Protein AF-A0A935LLQ6-F1 (afdb_monomer_lite)

Foldseek 3Di:
DVVVLVVVLVVLCVVCVVPVVSSVVVNLLVVLVVVLVVVLVPQDDQDPPDPCRLVSLVVSLVVSVVSVVVRDDPVSCCVPCVVVNLVSVLVSQLVCLVPDPVDDPVRSVVSNVVSLVPDPPVVNVVCVVVVLVVLLVVQLVVCVVVVHDLVRNLVSCCVRPNNVVSVVVSVVVVVVVVLVVLLVVLVVVLVVLVPDPVDDPVRSVVVSVVSPVVSDDPVCVVVSVVVVVD

Sequence (230 aa):
MPHIYAEIERNIQKELVLAPAAAAEAKRIFRTYIEFKTATQSLPTVSADDKQMLSAIRNRFEAERTLRARYFSAAESAALFGSNDFTADDALARMEINANTQLSAAQKQAQLAELDANLPAEVRAWRAPQASMDALLAAENEARARGASADEMLAVRTRLVGAEAARNLAALDQENAEFERRVNAFKAEKAKILANAQLSEPEQLASIEGLRNREFRENEHFLLHAYEQQ

Secondary structure (DSSP, 8-state):
-HHHHHHHHHHHHHHTTT-HHHHHHHHHHHHHHHHHHHHHTTSPPPPTT-TTHHHHHHHHHHHHHHHHTTTS-HHHHHHHHHHHHHHHHHHHHHHHHHH-TTS-HHHHHHHHHHHHHTS-HHHHHHHHHHHHHHHHHHHHHHHHHTT--HHHHHHHHHHHHHHHHHHHHHHHHHHHHHHHHHHHHHHHHHHHHHT-TTS-HHHHHHHHHHHHHHHS-GGGHHHHHHHHT-

Structure (mmCIF, N/CA/C/O backbone):
data_AF-A0A935LLQ6-F1
#
_entry.id   AF-A0A935LLQ6-F1
#
loop_
_atom_site.group_PDB
_atom_site.id
_atom_site.type_symbol
_atom_site.label_atom_id
_atom_site.label_alt_id
_atom_site.label_comp_id
_atom_site.label_asym_id
_atom_site.label_entity_id
_atom_site.label_seq_id
_atom_site.pdbx_PDB_ins_code
_atom_site.Cartn_x
_atom_site.Cartn_y
_atom_site.Cartn_z
_atom_site.occupancy
_atom_site.B_iso_or_equiv
_atom_site.auth_seq_id
_atom_site.auth_comp_id
_atom_site.auth_asym_id
_atom_site.auth_atom_id
_atom_site.pdbx_PDB_model_num
ATOM 1 N N . MET A 1 1 ? 34.384 11.967 -8.044 1.00 59.75 1 MET A N 1
ATOM 2 C CA . MET A 1 1 ? 33.719 11.248 -9.155 1.00 59.75 1 MET A CA 1
ATOM 3 C C . MET A 1 1 ? 34.615 10.220 -9.857 1.00 59.75 1 MET A C 1
ATOM 5 O O . MET A 1 1 ? 34.184 9.079 -9.873 1.00 59.75 1 MET A O 1
ATOM 9 N N . PRO A 1 2 ? 35.841 10.506 -10.352 1.00 64.94 2 PRO A N 1
ATOM 10 C CA . PRO A 1 2 ? 36.603 9.556 -11.191 1.00 64.94 2 PRO A CA 1
ATOM 11 C C . PRO A 1 2 ? 36.905 8.199 -10.529 1.00 64.94 2 PRO A C 1
ATOM 13 O O . PRO A 1 2 ? 36.897 7.163 -11.187 1.00 64.94 2 PRO A O 1
ATOM 16 N N . HIS A 1 3 ? 37.117 8.198 -9.209 1.00 66.06 3 HIS A N 1
ATOM 17 C CA . HIS A 1 3 ? 37.405 6.987 -8.437 1.00 66.06 3 HIS A CA 1
ATOM 18 C C . HIS A 1 3 ? 36.252 5.968 -8.461 1.00 66.06 3 HIS A C 1
ATOM 20 O O . HIS A 1 3 ? 36.496 4.776 -8.607 1.00 66.06 3 HIS A O 1
ATOM 26 N N . ILE A 1 4 ? 34.998 6.431 -8.390 1.00 71.81 4 ILE A N 1
ATOM 27 C CA . ILE A 1 4 ? 33.804 5.565 -8.364 1.00 71.81 4 ILE A CA 1
ATOM 28 C C . ILE A 1 4 ? 33.619 4.854 -9.715 1.00 71.81 4 ILE A C 1
ATOM 30 O O . ILE A 1 4 ? 33.240 3.689 -9.764 1.00 71.81 4 ILE A O 1
ATOM 34 N N . TYR A 1 5 ? 33.957 5.522 -10.820 1.00 77.06 5 TYR A N 1
ATOM 35 C CA . TYR A 1 5 ? 33.859 4.956 -12.170 1.00 77.06 5 TYR A CA 1
ATOM 36 C C . TYR A 1 5 ? 34.889 3.846 -12.361 1.00 77.06 5 TYR A C 1
ATOM 38 O O . TYR A 1 5 ? 34.552 2.747 -12.791 1.00 77.06 5 TYR A O 1
ATOM 46 N N . ALA A 1 6 ? 36.140 4.119 -11.980 1.00 75.94 6 ALA A N 1
ATOM 47 C CA . ALA A 1 6 ? 37.228 3.152 -12.064 1.00 75.94 6 ALA A CA 1
ATOM 48 C C . ALA A 1 6 ? 37.009 1.934 -11.149 1.00 75.94 6 ALA A C 1
ATOM 50 O O . ALA A 1 6 ? 37.527 0.851 -11.416 1.00 75.94 6 ALA A O 1
ATOM 51 N N . GLU A 1 7 ? 36.268 2.099 -10.056 1.00 78.25 7 GLU A N 1
ATOM 52 C CA . GLU A 1 7 ? 35.901 1.016 -9.146 1.00 78.25 7 GLU A CA 1
ATOM 53 C C . GLU A 1 7 ? 34.779 0.141 -9.717 1.00 78.25 7 GLU A C 1
ATOM 55 O O . GLU A 1 7 ? 34.925 -1.080 -9.765 1.00 78.25 7 GLU A O 1
ATOM 60 N N . ILE A 1 8 ? 33.716 0.744 -10.257 1.00 77.81 8 ILE A N 1
ATOM 61 C CA . ILE A 1 8 ? 32.616 0.004 -10.890 1.00 77.81 8 ILE A CA 1
ATOM 62 C C . ILE A 1 8 ? 33.104 -0.752 -12.133 1.00 77.81 8 ILE A C 1
ATOM 64 O O . ILE A 1 8 ? 32.800 -1.933 -12.287 1.00 77.81 8 ILE A O 1
ATOM 68 N N . GLU A 1 9 ? 33.930 -0.141 -12.987 1.00 81.38 9 GLU A N 1
ATOM 69 C CA . GLU A 1 9 ? 34.487 -0.833 -14.159 1.00 81.38 9 GLU A CA 1
ATOM 70 C C . GLU A 1 9 ? 35.401 -2.007 -13.781 1.00 81.38 9 GLU A C 1
ATOM 72 O O . GLU A 1 9 ? 35.441 -3.023 -14.484 1.00 81.38 9 GLU A O 1
ATOM 77 N N . ARG A 1 10 ? 36.133 -1.885 -12.669 1.00 81.44 10 ARG A N 1
ATOM 78 C CA . ARG A 1 10 ? 36.975 -2.959 -12.129 1.00 81.44 10 ARG A CA 1
ATOM 79 C C . ARG A 1 10 ? 36.126 -4.100 -11.578 1.00 81.44 10 ARG A C 1
ATOM 81 O O . ARG A 1 10 ? 36.450 -5.256 -11.835 1.00 81.44 10 ARG A O 1
ATOM 88 N N . ASN A 1 11 ? 35.031 -3.782 -10.891 1.00 81.56 11 ASN A N 1
ATOM 89 C CA . ASN A 1 11 ? 34.085 -4.777 -10.390 1.00 81.56 11 ASN A CA 1
ATOM 90 C C . ASN A 1 11 ? 33.400 -5.517 -11.544 1.00 81.56 11 ASN A C 1
ATOM 92 O O . ASN A 1 11 ? 33.417 -6.741 -11.558 1.00 81.56 11 ASN A O 1
ATOM 96 N N . ILE A 1 12 ? 32.929 -4.808 -12.577 1.00 81.06 12 ILE A N 1
ATOM 97 C CA . ILE A 1 12 ? 32.370 -5.432 -13.791 1.00 81.06 12 ILE A CA 1
ATOM 98 C C . ILE A 1 12 ? 33.382 -6.395 -14.429 1.00 81.06 12 ILE A C 1
ATOM 100 O O . ILE A 1 12 ? 33.035 -7.517 -14.788 1.00 81.06 12 ILE A O 1
ATOM 104 N N . GLN A 1 13 ? 34.648 -5.981 -14.547 1.00 81.00 13 GLN A N 1
ATOM 105 C CA . GLN A 1 13 ? 35.700 -6.826 -15.121 1.00 81.00 13 GLN A CA 1
ATOM 106 C C . GLN A 1 13 ? 35.969 -8.088 -14.294 1.00 81.00 13 GLN A C 1
ATOM 108 O O . GLN A 1 13 ? 36.310 -9.126 -14.859 1.00 81.00 13 GLN A O 1
ATOM 113 N N . LYS A 1 14 ? 35.854 -7.986 -12.968 1.00 82.19 14 LYS A N 1
ATOM 114 C CA . LYS A 1 14 ? 36.069 -9.094 -12.038 1.00 82.19 14 LYS A CA 1
ATOM 115 C C . LYS A 1 14 ? 34.909 -10.092 -12.076 1.00 82.19 14 LYS A C 1
ATOM 117 O O . LYS A 1 14 ? 35.160 -11.288 -12.159 1.00 82.19 14 LYS A O 1
ATOM 122 N N . GLU A 1 15 ? 33.670 -9.607 -12.059 1.00 79.81 15 GLU A N 1
ATOM 123 C CA . GLU A 1 15 ? 32.459 -10.443 -12.068 1.00 79.81 15 GLU A CA 1
ATOM 124 C C . GLU A 1 15 ? 32.244 -11.147 -13.417 1.00 79.81 15 GLU A C 1
ATOM 126 O O . GLU A 1 15 ? 31.804 -12.292 -13.471 1.00 79.81 15 GLU A O 1
ATOM 131 N N . LEU A 1 16 ? 32.612 -10.498 -14.527 1.00 83.06 16 LEU A N 1
ATOM 132 C CA . LEU A 1 16 ? 32.446 -11.033 -15.884 1.00 83.06 16 LEU A CA 1
ATOM 133 C C . LEU A 1 16 ? 33.767 -11.522 -16.493 1.00 83.06 16 LEU A C 1
ATOM 135 O O . LEU A 1 16 ? 33.938 -11.521 -17.713 1.00 83.06 16 LEU A O 1
ATOM 139 N N . VAL A 1 17 ? 34.714 -11.959 -15.655 1.00 78.94 17 VAL A N 1
ATOM 140 C CA . VAL A 1 17 ? 36.066 -12.355 -16.089 1.00 78.94 17 VAL A CA 1
ATOM 141 C C . VAL A 1 17 ? 36.058 -13.490 -17.123 1.00 78.94 17 VAL A C 1
ATOM 143 O O . VAL A 1 17 ? 36.900 -13.512 -18.017 1.00 78.94 17 VAL A O 1
ATOM 146 N N . LEU A 1 18 ? 35.072 -14.393 -17.047 1.00 67.69 18 LEU A N 1
ATOM 147 C CA . LEU A 1 18 ? 34.893 -15.514 -17.981 1.00 67.69 18 LEU A CA 1
ATOM 148 C C . LEU A 1 18 ? 34.082 -15.146 -19.238 1.00 67.69 18 LEU A C 1
ATOM 150 O O . LEU A 1 18 ? 33.920 -15.978 -20.127 1.00 67.69 18 LEU A O 1
ATOM 154 N N . ALA A 1 19 ? 33.585 -13.911 -19.333 1.00 82.19 19 ALA A N 1
ATOM 155 C CA . ALA A 1 19 ? 32.770 -13.420 -20.440 1.00 82.19 19 ALA A CA 1
ATOM 156 C C . ALA A 1 19 ? 33.267 -12.031 -20.895 1.00 82.19 19 ALA A C 1
ATOM 158 O O . ALA A 1 19 ? 32.598 -11.022 -20.670 1.00 82.19 19 ALA A O 1
ATOM 159 N N . PRO A 1 20 ? 34.437 -11.943 -21.557 1.00 81.94 20 PRO A N 1
ATOM 160 C CA . PRO A 1 20 ? 35.081 -10.665 -21.878 1.00 81.94 20 PRO A CA 1
ATOM 161 C C . PRO A 1 20 ? 34.235 -9.761 -22.785 1.00 81.94 20 PRO A C 1
ATOM 163 O O . PRO A 1 20 ? 34.247 -8.542 -22.616 1.00 81.94 20 PRO A O 1
ATOM 166 N N . ALA A 1 21 ? 33.454 -10.343 -23.700 1.00 86.31 21 ALA A N 1
ATOM 167 C CA . ALA A 1 21 ? 32.496 -9.594 -24.514 1.00 86.31 21 ALA A CA 1
ATOM 168 C C . ALA A 1 21 ? 31.366 -8.990 -23.659 1.00 86.31 21 ALA A C 1
ATOM 170 O O . ALA A 1 21 ? 31.030 -7.821 -23.826 1.00 86.31 21 ALA A O 1
ATOM 171 N N . ALA A 1 22 ? 30.840 -9.742 -22.686 1.00 80.50 22 ALA A N 1
ATOM 172 C CA . ALA A 1 22 ? 29.828 -9.245 -21.754 1.00 80.50 22 ALA A CA 1
ATOM 173 C C . ALA A 1 22 ? 30.399 -8.180 -20.803 1.00 80.50 22 ALA A C 1
ATOM 175 O O . ALA A 1 22 ? 29.724 -7.201 -20.502 1.00 80.50 22 ALA A O 1
ATOM 176 N N . ALA A 1 23 ? 31.657 -8.322 -20.372 1.00 79.69 23 ALA A N 1
ATOM 177 C CA . ALA A 1 23 ? 32.348 -7.315 -19.568 1.00 79.69 23 ALA A CA 1
ATOM 178 C C . ALA A 1 23 ? 32.520 -5.990 -20.329 1.00 79.69 23 ALA A C 1
ATOM 180 O O . ALA A 1 23 ? 32.318 -4.916 -19.759 1.00 79.69 23 ALA A O 1
ATOM 181 N N . ALA A 1 24 ? 32.881 -6.057 -21.615 1.00 86.44 24 ALA A N 1
ATOM 182 C CA . ALA A 1 24 ? 32.982 -4.881 -22.475 1.00 86.44 24 ALA A CA 1
ATOM 183 C C . ALA A 1 24 ? 31.615 -4.204 -22.666 1.00 86.44 24 ALA A C 1
ATOM 185 O O . ALA A 1 24 ? 31.508 -2.985 -22.522 1.00 86.44 24 ALA A O 1
ATOM 186 N N . GLU A 1 25 ? 30.571 -4.996 -22.904 1.00 84.88 25 GLU A N 1
ATOM 187 C CA . GLU A 1 25 ? 29.210 -4.498 -23.090 1.00 84.88 25 GLU A CA 1
ATOM 188 C C . GLU A 1 25 ? 28.641 -3.864 -21.813 1.00 84.88 25 GLU A C 1
ATOM 190 O O . GLU A 1 25 ? 28.121 -2.751 -21.845 1.00 84.88 25 GLU A O 1
ATOM 195 N N . ALA A 1 26 ? 28.835 -4.495 -20.653 1.00 81.44 26 ALA A N 1
ATOM 196 C CA . ALA A 1 26 ? 28.417 -3.948 -19.364 1.00 81.44 26 ALA A CA 1
ATOM 197 C C . ALA A 1 26 ? 29.109 -2.610 -19.045 1.00 81.44 26 ALA A C 1
ATOM 199 O O . ALA A 1 26 ? 28.472 -1.684 -18.541 1.00 81.44 26 ALA A O 1
ATOM 200 N N . LYS A 1 27 ? 30.398 -2.464 -19.387 1.00 87.25 27 LYS A N 1
ATOM 201 C CA . LYS A 1 27 ? 31.114 -1.182 -19.261 1.00 87.25 27 LYS A CA 1
ATOM 202 C C . LYS A 1 27 ? 30.552 -0.117 -20.201 1.00 87.25 27 LYS A C 1
ATOM 204 O O . LYS A 1 27 ? 30.418 1.034 -19.786 1.00 87.25 27 LYS A O 1
ATOM 209 N N . ARG A 1 28 ? 30.214 -0.481 -21.444 1.00 93.94 28 ARG A N 1
ATOM 210 C CA . ARG A 1 28 ? 29.564 0.428 -22.400 1.00 93.94 28 ARG A CA 1
ATOM 211 C C . ARG A 1 28 ? 28.223 0.912 -21.845 1.00 93.94 28 ARG A C 1
ATOM 213 O O . ARG A 1 28 ? 28.038 2.118 -21.719 1.00 93.94 28 ARG A O 1
ATOM 220 N N . ILE A 1 29 ? 27.352 -0.013 -21.430 1.00 87.38 29 ILE A N 1
ATOM 221 C CA . ILE A 1 29 ? 26.042 0.291 -20.835 1.00 87.38 29 ILE A CA 1
ATOM 222 C C . ILE A 1 29 ? 26.193 1.190 -19.603 1.00 87.38 29 ILE A C 1
ATOM 224 O O . ILE A 1 29 ? 25.467 2.173 -19.478 1.00 87.38 29 ILE A O 1
ATOM 228 N N . PHE A 1 30 ? 27.155 0.911 -18.718 1.00 87.06 30 PHE A N 1
ATOM 229 C CA . PHE A 1 30 ? 27.409 1.737 -17.535 1.00 87.06 30 PHE A CA 1
ATOM 230 C C . PHE A 1 30 ? 27.782 3.181 -17.897 1.00 87.06 30 PHE A C 1
ATOM 232 O O . PHE A 1 30 ? 27.199 4.118 -17.353 1.00 87.06 30 PHE A O 1
ATOM 239 N N . ARG A 1 31 ? 28.710 3.385 -18.840 1.00 90.38 31 ARG A N 1
ATOM 240 C CA . ARG A 1 31 ? 29.093 4.736 -19.291 1.00 90.38 31 ARG A CA 1
ATOM 241 C C . ARG A 1 31 ? 27.912 5.471 -19.918 1.00 90.38 31 ARG A C 1
ATOM 243 O O . ARG A 1 31 ? 27.620 6.595 -19.519 1.00 90.38 31 ARG A O 1
ATOM 250 N N . THR A 1 32 ? 27.187 4.804 -20.814 1.00 91.75 32 THR A N 1
ATOM 251 C CA . THR A 1 32 ? 25.969 5.335 -21.439 1.00 91.75 32 THR A CA 1
ATOM 252 C C . THR A 1 32 ? 24.909 5.702 -20.395 1.00 91.75 32 THR A C 1
ATOM 254 O O . THR A 1 32 ? 24.262 6.741 -20.504 1.00 91.75 32 THR A O 1
ATOM 257 N N . TYR A 1 33 ? 24.768 4.908 -19.331 1.00 88.62 33 TYR A N 1
ATOM 258 C CA . TYR A 1 33 ? 23.862 5.202 -18.224 1.00 88.62 33 TYR A CA 1
ATOM 259 C C . TYR A 1 33 ? 24.240 6.466 -17.459 1.00 88.62 33 TYR A C 1
ATOM 261 O O . TYR A 1 33 ? 23.367 7.271 -17.139 1.00 88.62 33 TYR A O 1
ATOM 269 N N . ILE A 1 34 ? 25.526 6.694 -17.209 1.00 90.19 34 ILE A N 1
ATOM 270 C CA . ILE A 1 34 ? 25.973 7.950 -16.609 1.00 90.19 34 ILE A CA 1
ATOM 271 C C . ILE A 1 34 ? 25.667 9.140 -17.521 1.00 90.19 34 ILE A C 1
ATOM 273 O O . ILE A 1 34 ? 25.157 10.153 -17.041 1.00 90.19 34 ILE A O 1
ATOM 277 N N . GLU A 1 35 ? 25.986 9.044 -18.811 1.00 92.56 35 GLU A N 1
ATOM 278 C CA . GLU A 1 35 ? 25.719 10.121 -19.772 1.00 92.56 35 GLU A CA 1
ATOM 279 C C . GLU A 1 35 ? 24.227 10.459 -19.811 1.00 92.56 35 GLU A C 1
ATOM 281 O O . GLU A 1 35 ? 23.853 11.631 -19.722 1.00 92.56 35 GLU A O 1
ATOM 286 N N . PHE A 1 36 ? 23.379 9.429 -19.826 1.00 94.06 36 PHE A N 1
ATOM 287 C CA . PHE A 1 36 ? 21.937 9.569 -19.684 1.00 94.06 36 PHE A CA 1
ATOM 288 C C . PHE A 1 36 ? 21.558 10.286 -18.378 1.00 94.06 36 PHE A C 1
ATOM 290 O O . PHE A 1 36 ? 20.816 11.267 -18.413 1.00 94.06 36 PHE A O 1
ATOM 297 N N . LYS A 1 37 ? 22.090 9.871 -17.218 1.00 90.69 37 LYS A N 1
ATOM 298 C CA . LYS A 1 37 ? 21.799 10.528 -15.929 1.00 90.69 37 LYS A CA 1
ATOM 299 C C . LYS A 1 37 ? 22.228 11.994 -15.909 1.00 90.69 37 LYS A C 1
ATOM 301 O O . LYS A 1 37 ? 21.495 12.820 -15.369 1.00 90.69 37 LYS A O 1
ATOM 306 N N . THR A 1 38 ? 23.352 12.343 -16.523 1.00 92.06 38 THR A N 1
ATOM 307 C CA . THR A 1 38 ? 23.760 13.744 -16.686 1.00 92.06 38 THR A CA 1
ATOM 308 C C . THR A 1 38 ? 22.766 14.501 -17.566 1.00 92.06 38 THR A C 1
ATOM 310 O O . THR A 1 38 ? 22.308 15.574 -17.185 1.00 92.06 38 THR A O 1
ATOM 313 N N . ALA A 1 39 ? 22.347 13.921 -18.693 1.00 91.88 39 ALA A N 1
ATOM 314 C CA . ALA A 1 39 ? 21.368 14.538 -19.584 1.00 91.88 39 ALA A CA 1
ATOM 315 C C . ALA A 1 39 ? 19.998 14.747 -18.913 1.00 91.88 39 ALA A C 1
ATOM 317 O O . ALA A 1 39 ? 19.356 15.771 -19.151 1.00 91.88 39 ALA A O 1
ATOM 318 N N . THR A 1 40 ? 19.573 13.855 -18.007 1.00 91.50 40 THR A N 1
ATOM 319 C CA . THR A 1 40 ? 18.313 14.035 -17.256 1.00 91.50 40 THR A CA 1
ATOM 320 C C . THR A 1 40 ? 18.298 15.282 -16.368 1.00 91.50 40 THR A C 1
ATOM 322 O O . THR A 1 40 ? 17.221 15.773 -16.052 1.00 91.50 40 THR A O 1
ATOM 325 N N . GLN A 1 41 ? 19.457 15.850 -16.008 1.00 89.44 41 GLN A N 1
ATOM 326 C CA . GLN A 1 41 ? 19.523 17.095 -15.225 1.00 89.44 41 GLN A CA 1
ATOM 327 C C . GLN A 1 41 ? 19.018 18.318 -16.000 1.00 89.44 41 GLN A C 1
ATOM 329 O O . GLN A 1 41 ? 18.681 19.328 -15.392 1.00 89.44 41 GLN A O 1
ATOM 334 N N . SER A 1 42 ? 18.966 18.233 -17.332 1.00 87.56 42 SER A N 1
ATOM 335 C CA . SER A 1 42 ? 18.405 19.284 -18.190 1.00 87.56 42 SER A CA 1
ATOM 336 C C . SER A 1 42 ? 16.876 19.253 -18.272 1.00 87.56 42 SER A C 1
ATOM 338 O O . SER A 1 42 ? 16.274 20.169 -18.833 1.00 87.56 42 SER A O 1
ATOM 340 N N . LEU A 1 43 ? 16.239 18.205 -17.737 1.00 87.94 43 LEU A N 1
ATOM 341 C CA . LEU A 1 43 ? 14.787 18.101 -17.723 1.00 87.94 43 LEU A CA 1
ATOM 342 C C . LEU A 1 43 ? 14.188 19.029 -16.657 1.00 87.94 43 LEU A C 1
ATOM 344 O O . LEU A 1 43 ? 14.787 19.204 -15.593 1.00 87.94 43 LEU A O 1
ATOM 348 N N . PRO A 1 44 ? 12.993 19.596 -16.907 1.00 81.94 44 PRO A N 1
ATOM 349 C CA . PRO A 1 44 ? 12.308 20.435 -15.933 1.00 81.94 44 PRO A CA 1
ATOM 350 C C . PRO A 1 44 ? 12.126 19.721 -14.590 1.00 81.94 44 PRO A C 1
ATOM 352 O O . PRO A 1 44 ? 11.694 18.565 -14.531 1.00 81.94 44 PRO A O 1
ATOM 355 N N . THR A 1 45 ? 12.439 20.418 -13.500 1.00 79.94 45 THR A N 1
ATOM 356 C CA . THR A 1 45 ? 12.142 19.947 -12.149 1.00 79.94 45 THR A CA 1
ATOM 357 C C . THR A 1 45 ? 10.660 20.142 -11.849 1.00 79.94 45 THR A C 1
ATOM 359 O O . THR A 1 45 ? 10.051 21.119 -12.272 1.00 79.94 45 THR A O 1
ATOM 362 N N . VAL A 1 46 ? 10.075 19.201 -11.109 1.00 79.75 46 VAL A N 1
ATOM 363 C CA . VAL A 1 46 ? 8.695 19.318 -10.624 1.00 79.75 46 VAL A CA 1
ATOM 364 C C . VAL A 1 46 ? 8.729 19.974 -9.249 1.00 79.75 46 VAL A C 1
ATOM 366 O O . VAL A 1 46 ? 9.489 19.517 -8.392 1.00 79.75 46 VAL A O 1
ATOM 369 N N . SER A 1 47 ? 7.931 21.022 -9.039 1.00 75.81 47 SER A N 1
ATOM 370 C CA . SER A 1 47 ? 7.788 21.662 -7.731 1.00 75.81 47 SER A CA 1
ATOM 371 C C . SER A 1 47 ? 6.649 21.025 -6.933 1.00 75.81 47 SER A C 1
ATOM 373 O O . SER A 1 47 ? 5.630 20.627 -7.496 1.00 75.81 47 SER A O 1
ATOM 375 N N . ALA A 1 48 ? 6.802 20.950 -5.608 1.00 64.44 48 ALA A N 1
ATOM 376 C CA . ALA A 1 48 ? 5.746 20.471 -4.712 1.00 64.44 48 ALA A CA 1
ATOM 377 C C . ALA A 1 48 ? 4.550 21.442 -4.628 1.00 64.44 48 ALA A C 1
ATOM 379 O O . ALA A 1 48 ? 3.444 21.018 -4.304 1.00 64.44 48 ALA A O 1
ATOM 380 N N . ASP A 1 49 ? 4.757 22.718 -4.969 1.00 67.94 49 ASP A N 1
ATOM 381 C CA . ASP A 1 49 ? 3.727 23.768 -4.921 1.00 67.94 49 ASP A CA 1
ATOM 382 C C . ASP A 1 49 ? 2.900 23.872 -6.219 1.00 67.94 49 ASP A C 1
ATOM 384 O O . ASP A 1 49 ? 2.008 24.719 -6.344 1.00 67.94 49 ASP A O 1
ATOM 388 N N . ASP A 1 50 ? 3.174 23.017 -7.208 1.00 69.44 50 ASP A N 1
ATOM 389 C CA . ASP A 1 50 ? 2.473 23.049 -8.485 1.00 69.44 50 ASP A CA 1
ATOM 390 C C . ASP A 1 50 ? 1.034 22.537 -8.324 1.00 69.44 50 ASP A C 1
ATOM 392 O O . ASP A 1 50 ? 0.784 21.352 -8.112 1.00 69.44 50 ASP A O 1
ATOM 396 N N . LYS A 1 51 ? 0.038 23.402 -8.563 1.00 70.25 51 LYS A N 1
ATOM 397 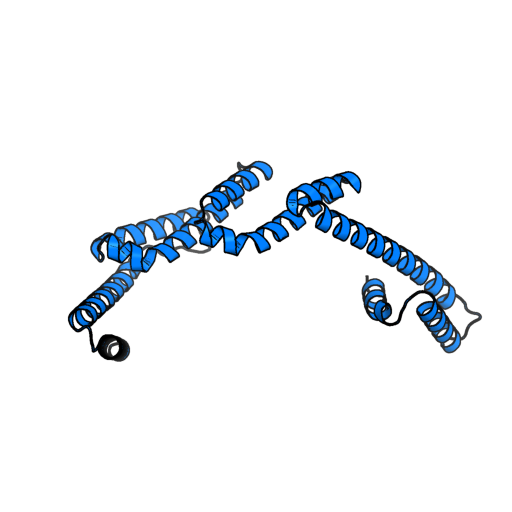C CA . LYS A 1 51 ? -1.387 22.997 -8.664 1.00 70.25 51 LYS A CA 1
ATOM 398 C C . LYS A 1 51 ? -1.639 21.917 -9.731 1.00 70.25 51 LYS A C 1
ATOM 400 O O . LYS A 1 51 ? -2.700 21.303 -9.756 1.00 70.25 51 LYS A O 1
ATOM 405 N N . GLN A 1 52 ? -0.666 21.709 -10.616 1.00 80.81 52 GLN A N 1
ATOM 406 C CA . GLN A 1 52 ? -0.635 20.730 -11.697 1.00 80.81 52 GLN A CA 1
ATOM 407 C C . GLN A 1 52 ? 0.453 19.658 -11.479 1.00 80.81 52 GLN A C 1
ATOM 409 O O . GLN A 1 52 ? 0.931 19.057 -12.443 1.00 80.81 52 GLN A O 1
ATOM 414 N N . MET A 1 53 ? 0.844 19.402 -10.224 1.00 83.06 53 MET A N 1
ATOM 415 C CA . MET A 1 53 ? 1.934 18.492 -9.857 1.00 83.06 53 MET A CA 1
ATOM 416 C C . MET A 1 53 ? 1.820 17.121 -10.533 1.00 83.06 53 MET A C 1
ATOM 418 O O . MET A 1 53 ? 2.788 16.671 -11.133 1.00 83.06 53 MET A O 1
ATOM 422 N N . LEU A 1 54 ? 0.642 16.480 -10.534 1.00 84.50 54 LEU A N 1
ATOM 423 C CA . LEU A 1 54 ? 0.466 15.168 -11.179 1.00 84.50 54 LEU A CA 1
ATOM 424 C C . LEU A 1 54 ? 0.778 15.201 -12.683 1.00 84.50 54 LEU A C 1
ATOM 426 O O . LEU A 1 54 ? 1.539 14.369 -13.176 1.00 84.50 54 LEU A O 1
ATOM 430 N N . SER A 1 55 ? 0.272 16.203 -13.408 1.00 85.06 55 SER A N 1
ATOM 431 C CA . SER A 1 55 ? 0.606 16.376 -14.827 1.00 85.06 55 SER A CA 1
ATOM 432 C C . SER A 1 55 ? 2.078 16.731 -15.053 1.00 85.06 55 SER A C 1
ATOM 434 O O . SER A 1 55 ? 2.664 16.275 -16.031 1.00 85.06 55 SER A O 1
ATOM 436 N N . ALA A 1 56 ? 2.705 17.489 -14.149 1.00 87.94 56 ALA A N 1
ATOM 437 C CA . ALA A 1 56 ? 4.129 17.806 -14.233 1.00 87.94 56 ALA A CA 1
ATOM 438 C C . ALA A 1 56 ? 5.004 16.556 -14.028 1.00 87.94 56 ALA A C 1
ATOM 440 O O . ALA A 1 56 ? 5.951 16.340 -14.786 1.00 87.94 56 ALA A O 1
ATOM 441 N N . ILE A 1 57 ? 4.650 15.691 -13.068 1.00 87.25 57 ILE A N 1
ATOM 442 C CA . ILE A 1 57 ? 5.320 14.402 -12.847 1.00 87.25 57 ILE A CA 1
ATOM 443 C C . ILE A 1 57 ? 5.178 13.512 -14.084 1.00 87.25 57 ILE A C 1
ATOM 445 O O . ILE A 1 57 ? 6.188 13.018 -14.585 1.00 87.25 57 ILE A O 1
ATOM 449 N N . ARG A 1 58 ? 3.960 13.358 -14.622 1.00 88.12 58 ARG A N 1
ATOM 450 C CA . ARG A 1 58 ? 3.722 12.594 -15.858 1.00 88.12 58 ARG A CA 1
ATOM 451 C C . ARG A 1 58 ? 4.588 13.103 -17.010 1.00 88.12 58 ARG A C 1
ATOM 453 O O . ARG A 1 58 ? 5.306 12.322 -17.629 1.00 88.12 58 ARG A O 1
ATOM 460 N N . ASN A 1 59 ? 4.555 14.407 -17.277 1.00 89.44 59 ASN A N 1
ATOM 461 C CA . ASN A 1 59 ? 5.316 15.007 -18.373 1.00 89.44 59 ASN A CA 1
ATOM 462 C C . ASN A 1 59 ? 6.822 14.780 -18.214 1.00 89.44 59 ASN A C 1
ATOM 464 O O . ASN A 1 59 ? 7.520 14.542 -19.198 1.00 89.44 59 ASN A O 1
ATOM 468 N N . ARG A 1 60 ? 7.327 14.817 -16.978 1.00 89.50 60 ARG A N 1
ATOM 469 C CA . ARG A 1 60 ? 8.729 14.515 -16.698 1.00 89.50 60 ARG A CA 1
ATOM 470 C C . ARG A 1 60 ? 9.072 13.051 -16.977 1.00 89.50 60 ARG A C 1
ATOM 472 O O . ARG A 1 60 ? 10.090 12.811 -17.620 1.00 89.50 60 ARG A O 1
ATOM 479 N N . PHE A 1 61 ? 8.253 12.091 -16.543 1.00 89.50 61 PHE A N 1
ATOM 480 C CA . PHE A 1 61 ? 8.483 10.671 -16.851 1.00 89.50 61 PHE A CA 1
ATOM 481 C C . PHE A 1 61 ? 8.486 10.408 -18.361 1.00 89.50 61 PHE A C 1
ATOM 483 O O . PHE A 1 61 ? 9.377 9.722 -18.861 1.00 89.50 61 PHE A O 1
ATOM 490 N N . GLU A 1 62 ? 7.562 11.017 -19.108 1.00 89.88 62 GLU A N 1
ATOM 491 C CA . GLU A 1 62 ? 7.537 10.932 -20.574 1.00 89.88 62 GLU A CA 1
ATOM 492 C C . GLU A 1 62 ? 8.775 11.560 -21.226 1.00 89.88 62 GLU A C 1
ATOM 494 O O . GLU A 1 62 ? 9.352 11.000 -22.165 1.00 89.88 62 GLU A O 1
ATOM 499 N N . ALA A 1 63 ? 9.240 12.699 -20.708 1.00 91.50 63 ALA A N 1
ATOM 500 C CA . ALA A 1 63 ? 10.465 13.331 -21.182 1.00 91.50 63 ALA A CA 1
ATOM 501 C C . ALA A 1 63 ? 11.703 12.463 -20.892 1.00 91.50 63 ALA A C 1
ATOM 503 O O . ALA A 1 63 ? 12.570 12.326 -21.757 1.00 91.50 63 ALA A O 1
ATOM 504 N N . GLU A 1 64 ? 11.772 11.823 -19.720 1.00 91.62 64 GLU A N 1
ATOM 505 C CA . GLU A 1 64 ? 12.825 10.859 -19.383 1.00 91.62 64 GLU A CA 1
ATOM 506 C C . GLU A 1 64 ? 12.787 9.640 -20.314 1.00 91.62 64 GLU A C 1
ATOM 508 O O . GLU A 1 64 ? 13.827 9.270 -20.861 1.00 91.62 64 GLU A O 1
ATOM 513 N N . ARG A 1 65 ? 11.608 9.053 -20.567 1.00 91.38 65 ARG A N 1
ATOM 514 C CA . ARG A 1 65 ? 11.435 7.937 -21.516 1.00 91.38 65 ARG A CA 1
ATOM 515 C C . ARG A 1 65 ? 11.863 8.312 -22.934 1.00 91.38 65 ARG A C 1
ATOM 517 O O . ARG A 1 65 ? 12.619 7.575 -23.565 1.00 91.38 65 ARG A O 1
ATOM 524 N N . THR A 1 66 ? 11.459 9.488 -23.404 1.00 92.06 66 THR A N 1
ATOM 525 C CA . THR A 1 66 ? 11.858 10.016 -24.718 1.00 92.06 66 THR A CA 1
ATOM 526 C C . THR A 1 66 ? 13.370 10.224 -24.802 1.00 92.06 66 THR A C 1
ATOM 528 O O . THR A 1 66 ? 13.992 9.917 -25.820 1.00 92.06 66 THR A O 1
ATOM 531 N N . LEU A 1 67 ? 13.989 10.721 -23.727 1.00 94.00 67 LEU A N 1
ATOM 532 C CA . LEU A 1 67 ? 15.432 10.924 -23.667 1.00 94.00 67 LEU A CA 1
ATOM 533 C C . LEU A 1 67 ? 16.195 9.594 -23.732 1.00 94.00 67 LEU A C 1
ATOM 535 O O . LEU A 1 67 ? 17.205 9.526 -24.431 1.00 94.00 67 LEU A O 1
ATOM 539 N N . ARG A 1 68 ? 15.705 8.531 -23.077 1.00 94.62 68 ARG A N 1
ATOM 540 C CA . ARG A 1 68 ? 16.346 7.198 -23.090 1.00 94.62 68 ARG A CA 1
ATOM 541 C C . ARG A 1 68 ? 16.532 6.647 -24.499 1.00 94.62 68 ARG A C 1
ATOM 543 O O . ARG A 1 68 ? 17.580 6.068 -24.765 1.00 94.62 68 ARG A O 1
ATOM 550 N N . ALA A 1 69 ? 15.593 6.900 -25.412 1.00 92.50 69 ALA A N 1
ATOM 551 C CA . ALA A 1 69 ? 15.683 6.450 -26.804 1.00 92.50 69 ALA A CA 1
ATOM 552 C C . ALA A 1 69 ? 16.894 7.027 -27.570 1.00 92.50 69 ALA A C 1
ATOM 554 O O . ALA A 1 69 ? 17.250 6.520 -28.630 1.00 92.50 69 ALA A O 1
ATOM 555 N N . ARG A 1 70 ? 17.544 8.079 -27.045 1.00 94.19 70 ARG A N 1
ATOM 556 C CA . ARG A 1 70 ? 18.791 8.635 -27.599 1.00 94.19 70 ARG A CA 1
ATOM 557 C C . ARG A 1 70 ? 20.054 7.927 -27.101 1.00 94.19 70 ARG A C 1
ATOM 559 O O . ARG A 1 70 ? 21.106 8.107 -27.702 1.00 94.19 70 ARG A O 1
ATOM 566 N N . TYR A 1 71 ? 19.957 7.170 -26.009 1.00 95.19 71 TYR A N 1
ATOM 567 C CA . TYR A 1 71 ? 21.094 6.544 -25.326 1.00 95.19 71 TYR A CA 1
ATOM 568 C C . TYR A 1 71 ? 21.053 5.017 -25.393 1.00 95.19 71 TYR A C 1
ATOM 570 O O . TYR A 1 71 ? 22.100 4.384 -25.471 1.00 95.19 71 TYR A O 1
ATOM 578 N N . PHE A 1 72 ? 19.862 4.425 -25.379 1.00 95.56 72 PHE A N 1
ATOM 579 C CA . PHE A 1 72 ? 19.675 2.986 -25.253 1.00 95.56 72 PHE A CA 1
ATOM 580 C C . PHE A 1 72 ? 18.844 2.426 -26.399 1.00 95.56 72 PHE A C 1
ATOM 582 O O . PHE A 1 72 ? 17.931 3.081 -26.908 1.00 95.56 72 PHE A O 1
ATOM 589 N N . SER A 1 73 ? 19.105 1.169 -26.752 1.00 94.81 73 SER A N 1
ATOM 590 C CA . SER A 1 73 ? 18.175 0.404 -27.581 1.00 94.81 73 SER A CA 1
ATOM 591 C C . SER A 1 73 ? 16.858 0.145 -26.835 1.00 94.81 73 SER A C 1
ATOM 593 O O . SER A 1 73 ? 16.765 0.290 -25.611 1.00 94.81 73 SER A O 1
ATOM 595 N N . ALA A 1 74 ? 15.822 -0.283 -27.560 1.00 91.62 74 ALA A N 1
ATOM 596 C CA . ALA A 1 74 ? 14.554 -0.672 -26.942 1.00 91.62 74 ALA A CA 1
ATOM 597 C C . ALA A 1 74 ? 14.732 -1.837 -25.948 1.00 91.62 74 ALA A C 1
ATOM 599 O O . ALA A 1 74 ? 14.150 -1.819 -24.866 1.00 91.62 74 ALA A O 1
ATOM 600 N N . ALA A 1 75 ? 15.582 -2.813 -26.286 1.00 91.12 75 ALA A N 1
ATOM 601 C CA . ALA A 1 75 ? 15.868 -3.959 -25.426 1.00 91.12 75 ALA A CA 1
ATOM 602 C C . ALA A 1 75 ? 16.613 -3.545 -24.146 1.00 91.12 75 ALA A C 1
ATOM 604 O O . ALA A 1 75 ? 16.239 -3.961 -23.052 1.00 91.12 75 ALA A O 1
ATOM 605 N N . GLU A 1 76 ? 17.621 -2.678 -24.263 1.00 90.19 76 GLU A N 1
ATOM 606 C CA . GLU A 1 76 ? 18.344 -2.126 -23.108 1.00 90.19 76 GLU A CA 1
ATOM 607 C C . GLU A 1 76 ? 17.434 -1.274 -22.226 1.00 90.19 76 GLU A C 1
ATOM 609 O O . GLU A 1 76 ? 17.472 -1.393 -21.004 1.00 90.19 76 GLU A O 1
ATOM 614 N N . SER A 1 77 ? 16.581 -0.449 -22.838 1.00 91.75 77 SER A N 1
ATOM 615 C CA . SER A 1 77 ? 15.618 0.378 -22.111 1.00 91.75 77 SER A CA 1
ATOM 616 C C . SER A 1 77 ? 14.643 -0.480 -21.303 1.00 91.75 77 SER A C 1
ATOM 618 O O . SER A 1 77 ? 14.423 -0.218 -20.122 1.00 91.75 77 SER A O 1
ATOM 620 N N . ALA A 1 78 ? 14.099 -1.536 -21.912 1.00 85.19 78 ALA A N 1
ATOM 621 C CA . ALA A 1 78 ? 13.202 -2.466 -21.234 1.00 85.19 78 ALA A CA 1
ATOM 622 C C . ALA A 1 78 ? 13.905 -3.196 -20.077 1.00 85.19 78 ALA A C 1
ATOM 624 O O . ALA A 1 78 ? 13.358 -3.267 -18.979 1.00 85.19 78 ALA A O 1
ATOM 625 N N . ALA A 1 79 ? 15.132 -3.679 -20.297 1.00 81.50 79 ALA A N 1
ATOM 626 C CA . ALA A 1 79 ? 15.896 -4.411 -19.289 1.00 81.50 79 ALA A CA 1
ATOM 627 C C . ALA A 1 79 ? 16.331 -3.534 -18.101 1.00 81.50 79 ALA A C 1
ATOM 629 O O . ALA A 1 79 ? 16.325 -3.996 -16.963 1.00 81.50 79 ALA A O 1
ATOM 630 N N . LEU A 1 80 ? 16.706 -2.276 -18.352 1.00 82.38 80 LEU A N 1
ATOM 631 C CA . LEU A 1 80 ? 17.209 -1.366 -17.318 1.00 82.38 80 LEU A CA 1
ATOM 632 C C . LEU A 1 80 ? 16.094 -0.638 -16.559 1.00 82.38 80 LEU A C 1
ATOM 634 O O . LEU A 1 80 ? 16.256 -0.359 -15.372 1.00 82.38 80 LEU A O 1
ATOM 638 N N . PHE A 1 81 ? 14.987 -0.299 -17.228 1.00 86.31 81 PHE A N 1
ATOM 639 C CA . PHE A 1 81 ? 13.981 0.614 -16.673 1.00 86.31 81 PHE A CA 1
ATOM 640 C C . PHE A 1 81 ? 12.571 0.032 -16.583 1.00 86.31 81 PHE A C 1
ATOM 642 O O . PHE A 1 81 ? 11.759 0.590 -15.851 1.00 86.31 81 PHE A O 1
ATOM 649 N N . GLY A 1 82 ? 12.270 -1.086 -17.251 1.00 82.19 82 GLY A N 1
ATOM 650 C CA . GLY A 1 82 ? 10.896 -1.583 -17.397 1.00 82.19 82 GLY A CA 1
ATOM 651 C C . GLY A 1 82 ? 10.155 -1.792 -16.073 1.00 82.19 82 GLY A C 1
ATOM 652 O O . GLY A 1 82 ? 9.008 -1.378 -15.939 1.00 82.19 82 GLY A O 1
ATOM 653 N N . SER A 1 83 ? 10.821 -2.352 -15.057 1.00 75.06 83 SER A N 1
ATOM 654 C CA . SER A 1 83 ? 10.208 -2.543 -13.730 1.00 75.06 83 SER A CA 1
ATOM 655 C C . SER A 1 83 ? 9.915 -1.219 -13.013 1.00 75.06 83 SER A C 1
ATOM 657 O O . SER A 1 83 ? 8.890 -1.086 -12.339 1.00 75.06 83 SER A O 1
ATOM 659 N N . ASN A 1 84 ? 10.812 -0.238 -13.138 1.00 74.06 84 ASN A N 1
ATOM 660 C CA . ASN A 1 84 ? 10.639 1.073 -12.514 1.00 74.06 84 ASN A CA 1
ATOM 661 C C . ASN A 1 84 ? 9.557 1.880 -13.228 1.00 74.06 84 ASN A C 1
ATOM 663 O O . ASN A 1 84 ? 8.748 2.516 -12.560 1.00 74.06 84 ASN A O 1
ATOM 667 N N . ASP A 1 85 ? 9.515 1.814 -14.559 1.00 84.06 85 ASP A N 1
ATOM 668 C CA . ASP A 1 85 ? 8.486 2.457 -15.373 1.00 84.06 85 ASP A CA 1
ATOM 669 C C . ASP A 1 85 ? 7.108 1.894 -15.040 1.00 84.06 85 ASP A C 1
ATOM 671 O O . ASP A 1 85 ? 6.200 2.656 -14.734 1.00 84.06 85 ASP A O 1
ATOM 675 N N . PHE A 1 86 ? 6.978 0.567 -14.980 1.00 81.44 86 PHE A N 1
ATOM 676 C CA . PHE A 1 86 ? 5.735 -0.082 -14.575 1.00 81.44 86 PHE A CA 1
ATOM 677 C C . PHE A 1 86 ? 5.261 0.382 -13.190 1.00 81.44 86 PHE A C 1
ATOM 679 O O . PHE A 1 86 ? 4.089 0.697 -12.996 1.00 81.44 86 PHE A O 1
ATOM 686 N N . THR A 1 87 ? 6.181 0.458 -12.224 1.00 77.44 87 THR A N 1
ATOM 687 C CA . THR A 1 87 ? 5.859 0.898 -10.859 1.00 77.44 87 THR A CA 1
ATOM 688 C C . THR A 1 87 ? 5.453 2.373 -10.821 1.00 77.44 87 THR A C 1
ATOM 690 O O . THR A 1 87 ? 4.512 2.736 -10.116 1.00 77.44 87 THR A O 1
ATOM 693 N N . ALA A 1 88 ? 6.144 3.226 -11.579 1.00 80.62 88 ALA A N 1
ATOM 694 C CA . ALA A 1 88 ? 5.829 4.646 -11.683 1.00 80.62 88 ALA A CA 1
ATOM 695 C C . ALA A 1 88 ? 4.473 4.883 -12.366 1.00 80.62 88 ALA A C 1
ATOM 697 O O . ALA A 1 88 ? 3.688 5.700 -11.885 1.00 80.62 88 ALA A O 1
ATOM 698 N N . ASP A 1 89 ? 4.178 4.143 -13.436 1.00 84.62 89 ASP A N 1
ATOM 699 C CA . ASP A 1 89 ? 2.918 4.232 -14.174 1.00 84.62 89 ASP A CA 1
ATOM 700 C C . AS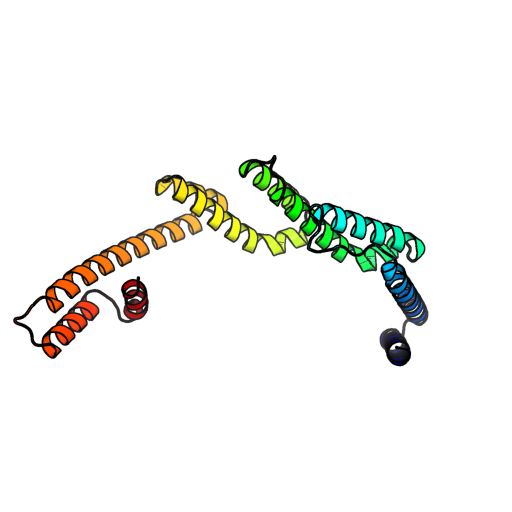P A 1 89 ? 1.729 3.770 -13.319 1.00 84.62 89 ASP A C 1
ATOM 702 O O . ASP A 1 89 ? 0.719 4.473 -13.257 1.00 84.62 89 ASP A O 1
ATOM 706 N N . ASP A 1 90 ? 1.861 2.649 -12.592 1.00 84.50 90 ASP A N 1
ATOM 707 C CA . ASP A 1 90 ? 0.850 2.173 -11.628 1.00 84.50 90 ASP A CA 1
ATOM 708 C C . ASP A 1 90 ? 0.592 3.230 -10.543 1.00 84.50 90 ASP A C 1
ATOM 710 O O . ASP A 1 90 ? -0.555 3.593 -10.272 1.00 84.50 90 ASP A O 1
ATOM 714 N N . ALA A 1 91 ? 1.652 3.788 -9.949 1.00 82.06 91 ALA A N 1
ATOM 715 C CA . ALA A 1 91 ? 1.524 4.804 -8.907 1.00 82.06 91 ALA A CA 1
ATOM 716 C C . ALA A 1 91 ? 0.837 6.082 -9.416 1.00 82.06 91 ALA A C 1
ATOM 718 O O . ALA A 1 91 ? -0.065 6.602 -8.753 1.00 82.06 91 ALA A O 1
ATOM 719 N N . LEU A 1 92 ? 1.222 6.571 -10.598 1.00 87.56 92 LEU A N 1
ATOM 720 C CA . LEU A 1 92 ? 0.619 7.756 -11.207 1.00 87.56 92 LEU A CA 1
ATOM 721 C C . LEU A 1 92 ? -0.855 7.543 -11.537 1.00 87.56 92 LEU A C 1
ATOM 723 O O . LEU A 1 92 ? -1.680 8.385 -11.182 1.00 87.56 92 LEU A O 1
ATOM 727 N N . ALA A 1 93 ? -1.201 6.408 -12.144 1.00 89.94 93 ALA A N 1
ATOM 728 C CA . ALA A 1 93 ? -2.587 6.079 -12.457 1.00 89.94 93 ALA A CA 1
ATOM 729 C C . ALA A 1 93 ? -3.462 6.083 -11.192 1.00 89.94 93 ALA A C 1
ATOM 731 O O . ALA A 1 93 ? -4.530 6.698 -11.178 1.00 89.94 93 ALA A O 1
ATOM 732 N N . ARG A 1 94 ? -2.987 5.492 -10.086 1.00 90.00 94 ARG A N 1
ATOM 733 C CA . ARG A 1 94 ? -3.709 5.516 -8.798 1.00 90.00 94 ARG A CA 1
ATOM 734 C C . ARG A 1 94 ? -3.886 6.923 -8.254 1.00 90.00 94 ARG A C 1
ATOM 736 O O . ARG A 1 94 ? -4.976 7.266 -7.796 1.00 90.00 94 ARG A O 1
ATOM 743 N N . MET A 1 95 ? -2.828 7.732 -8.274 1.00 87.56 95 MET A N 1
ATOM 744 C CA . MET A 1 95 ? -2.899 9.114 -7.797 1.00 87.56 95 MET A CA 1
ATOM 745 C C . MET A 1 95 ? -3.926 9.921 -8.591 1.00 87.56 95 MET A C 1
ATOM 747 O O . MET A 1 95 ? -4.697 10.674 -8.002 1.00 87.56 95 MET A O 1
ATOM 751 N N . GLU A 1 96 ? -3.987 9.729 -9.905 1.00 90.06 96 GLU A N 1
ATOM 752 C CA . GLU A 1 96 ? -4.937 10.422 -10.772 1.00 90.06 96 GLU A CA 1
ATOM 753 C C . GLU A 1 96 ? -6.380 9.991 -10.547 1.00 90.06 96 GLU A C 1
ATOM 755 O O . GLU A 1 96 ? -7.253 10.852 -10.429 1.00 90.06 96 GLU A O 1
ATOM 760 N N . ILE A 1 97 ? -6.634 8.686 -10.413 1.00 89.94 97 ILE A N 1
ATOM 761 C CA . ILE A 1 97 ? -7.966 8.171 -10.070 1.00 89.94 97 ILE A CA 1
ATOM 762 C C . ILE A 1 97 ? -8.428 8.776 -8.737 1.00 89.94 97 ILE A C 1
ATOM 764 O O . ILE A 1 97 ? -9.549 9.280 -8.620 1.00 89.94 97 ILE A O 1
ATOM 768 N N . ASN A 1 98 ? -7.545 8.793 -7.737 1.00 87.19 98 ASN A N 1
ATOM 769 C CA . ASN A 1 98 ? -7.860 9.316 -6.412 1.00 87.19 98 ASN A CA 1
ATOM 770 C C . ASN A 1 98 ? -8.064 10.836 -6.401 1.00 87.19 98 ASN A C 1
ATOM 772 O O . ASN A 1 98 ? -8.986 11.318 -5.738 1.00 87.19 98 ASN A O 1
ATOM 776 N N . ALA A 1 99 ? -7.265 11.587 -7.159 1.00 87.06 99 ALA A N 1
ATOM 777 C CA . ALA A 1 99 ? -7.359 13.043 -7.249 1.00 87.06 99 ALA A CA 1
ATOM 778 C C . ALA A 1 99 ? -8.534 13.530 -8.118 1.00 87.06 99 ALA A C 1
ATOM 780 O O . ALA A 1 99 ? -8.928 14.693 -8.017 1.00 87.06 99 ALA A O 1
ATOM 781 N N . ASN A 1 100 ? -9.120 12.671 -8.957 1.00 90.12 100 ASN A N 1
ATOM 782 C CA . ASN A 1 100 ? -10.197 13.067 -9.857 1.00 90.12 100 ASN A CA 1
ATOM 783 C C . ASN A 1 100 ? -11.491 13.396 -9.087 1.00 90.12 100 ASN A C 1
ATOM 785 O O . ASN A 1 100 ? -12.129 12.524 -8.494 1.00 90.12 100 ASN A O 1
ATOM 789 N N . THR A 1 101 ? -11.897 14.666 -9.103 1.00 90.81 101 THR A N 1
ATOM 790 C CA . THR A 1 101 ? -13.105 15.157 -8.416 1.00 90.81 101 THR A CA 1
ATOM 791 C C . THR A 1 101 ? -14.400 14.880 -9.177 1.00 90.81 101 THR A C 1
ATOM 793 O O . THR A 1 101 ? -15.476 15.030 -8.609 1.00 90.81 101 THR A O 1
ATOM 796 N N . GLN A 1 102 ? -14.313 14.455 -10.441 1.00 94.88 102 GLN A N 1
ATOM 797 C CA . GLN A 1 102 ? -15.468 14.097 -11.271 1.00 94.88 102 GLN A CA 1
ATOM 798 C C . GLN A 1 102 ? -15.914 12.641 -11.066 1.00 94.88 102 GLN A C 1
ATOM 800 O O . GLN A 1 102 ? -16.966 12.247 -11.565 1.00 94.88 102 GLN A O 1
ATOM 805 N N . LEU A 1 103 ? -15.125 11.831 -10.350 1.00 91.75 103 LEU A N 1
ATOM 806 C CA . LEU A 1 103 ? -15.455 10.441 -10.043 1.00 91.75 103 LEU A CA 1
ATOM 807 C C . LEU A 1 103 ? -16.080 10.326 -8.652 1.00 91.75 103 LEU A C 1
ATOM 809 O O . LEU A 1 103 ? -15.518 10.789 -7.657 1.00 91.75 103 LEU A O 1
ATOM 813 N N . SER A 1 104 ? -17.208 9.624 -8.578 1.00 90.81 104 SER A N 1
ATOM 814 C CA . SER A 1 104 ? -17.754 9.124 -7.314 1.00 90.81 104 SER A CA 1
ATOM 815 C C . SER A 1 104 ? -16.823 8.087 -6.676 1.00 90.81 104 SER A C 1
ATOM 817 O O . SER A 1 104 ? -15.990 7.479 -7.351 1.00 90.81 104 SER A O 1
ATOM 819 N N . ALA A 1 105 ? -17.000 7.827 -5.378 1.00 80.75 105 ALA A N 1
ATOM 820 C CA . ALA A 1 105 ? -16.237 6.799 -4.666 1.00 80.75 105 ALA A CA 1
ATOM 821 C C . ALA A 1 105 ? -16.337 5.419 -5.349 1.00 80.75 105 ALA A C 1
ATOM 823 O O . ALA A 1 105 ? -15.320 4.763 -5.561 1.00 80.75 105 ALA A O 1
ATOM 824 N N . ALA A 1 106 ? -17.538 5.032 -5.793 1.00 78.31 106 ALA A N 1
ATOM 825 C CA . ALA A 1 106 ? -17.759 3.770 -6.497 1.00 78.31 106 ALA A CA 1
ATOM 826 C C . ALA A 1 106 ? -17.026 3.712 -7.851 1.00 78.31 106 ALA A C 1
ATOM 828 O O . ALA A 1 106 ? -16.442 2.688 -8.198 1.00 78.31 106 ALA A O 1
ATOM 829 N N . GLN A 1 107 ? -17.004 4.818 -8.604 1.00 85.50 107 GLN A N 1
ATOM 830 C CA . GLN A 1 107 ? -16.275 4.890 -9.876 1.00 85.50 107 GLN A CA 1
ATOM 831 C C . GLN A 1 107 ? -14.757 4.835 -9.673 1.00 85.50 107 GLN A C 1
ATOM 833 O O . GLN A 1 107 ? -14.074 4.159 -10.438 1.00 85.50 107 GLN A O 1
ATOM 838 N N . LYS A 1 108 ? -14.227 5.495 -8.633 1.00 84.19 108 LYS A N 1
ATOM 839 C CA . LYS A 1 108 ? -12.803 5.393 -8.274 1.00 84.19 108 LYS A CA 1
ATOM 840 C C . LYS A 1 108 ? -12.427 3.957 -7.940 1.00 84.19 108 LYS A C 1
ATOM 842 O O . LYS A 1 108 ? -11.439 3.448 -8.454 1.00 84.19 108 LYS A O 1
ATOM 847 N N . GLN A 1 109 ? -13.245 3.289 -7.132 1.00 81.38 109 GLN A N 1
ATOM 848 C CA . GLN A 1 109 ? -13.001 1.905 -6.745 1.00 81.38 109 GLN A CA 1
ATOM 849 C C . GLN A 1 109 ? -13.037 0.949 -7.944 1.00 81.38 109 GLN A C 1
ATOM 851 O O . GLN A 1 109 ? -12.178 0.078 -8.046 1.00 81.38 109 GLN A O 1
ATOM 856 N N . ALA A 1 110 ? -13.965 1.149 -8.884 1.00 82.38 110 ALA A N 1
ATOM 857 C CA . ALA A 1 110 ? -14.010 0.371 -10.120 1.00 82.38 110 ALA A CA 1
ATOM 858 C C . ALA A 1 110 ? -12.744 0.557 -10.978 1.00 82.38 110 ALA A C 1
ATOM 860 O O . ALA A 1 110 ? -12.167 -0.428 -11.431 1.00 82.38 110 ALA A O 1
ATOM 861 N N . GLN A 1 111 ? -12.271 1.796 -11.151 1.00 89.69 111 GLN A N 1
ATOM 862 C CA . GLN A 1 111 ? -11.056 2.071 -11.931 1.00 89.69 111 GLN A CA 1
ATOM 863 C C . GLN A 1 111 ? -9.783 1.539 -11.259 1.00 89.69 111 GLN A C 1
ATOM 865 O O . GLN A 1 111 ? -8.897 1.029 -11.939 1.00 89.69 111 GLN A O 1
ATOM 870 N N . LEU A 1 112 ? -9.687 1.616 -9.927 1.00 85.94 112 LEU A N 1
ATOM 871 C CA . LEU A 1 112 ? -8.566 1.023 -9.189 1.00 85.94 112 LEU A CA 1
ATOM 872 C C . LEU A 1 112 ? -8.546 -0.505 -9.334 1.00 85.94 112 LEU A C 1
ATOM 874 O O . LEU A 1 112 ? -7.482 -1.077 -9.549 1.00 85.94 112 LEU A O 1
ATOM 878 N N . ALA A 1 113 ? -9.713 -1.154 -9.290 1.00 83.44 113 ALA A N 1
ATOM 879 C CA . ALA A 1 113 ? -9.818 -2.596 -9.496 1.00 83.44 113 ALA A CA 1
ATOM 880 C C . ALA A 1 113 ? -9.413 -3.017 -10.922 1.00 83.44 113 ALA A C 1
ATOM 882 O O . ALA A 1 113 ? -8.760 -4.044 -11.103 1.00 83.44 113 ALA A O 1
ATOM 883 N N . GLU A 1 114 ? -9.758 -2.220 -11.936 1.00 87.44 114 GLU A N 1
ATOM 884 C CA . GLU A 1 114 ? -9.305 -2.441 -13.315 1.00 87.44 114 GLU A CA 1
ATOM 885 C C . GLU A 1 114 ? -7.782 -2.286 -13.444 1.00 87.44 114 GLU A C 1
ATOM 887 O O . GLU A 1 114 ? -7.120 -3.103 -14.087 1.00 87.44 114 GLU A O 1
ATOM 892 N N . LEU A 1 115 ? -7.203 -1.286 -12.774 1.00 87.06 115 LEU A N 1
ATOM 893 C CA . LEU A 1 115 ? -5.755 -1.098 -12.724 1.00 87.06 115 LEU A CA 1
ATOM 894 C C . LEU A 1 115 ? -5.047 -2.299 -12.072 1.00 87.06 115 LEU A C 1
ATOM 896 O O . LEU A 1 115 ? -4.050 -2.787 -12.602 1.00 87.06 115 LEU A O 1
ATOM 900 N N . ASP A 1 116 ? -5.597 -2.826 -10.975 1.00 82.44 116 ASP A N 1
ATOM 901 C CA . ASP A 1 116 ? -5.098 -4.038 -10.316 1.00 82.44 116 ASP A CA 1
ATOM 902 C C . ASP A 1 116 ? -5.193 -5.280 -11.217 1.00 82.44 116 ASP A C 1
ATOM 904 O O . ASP A 1 116 ? -4.283 -6.117 -11.231 1.00 82.44 116 ASP A O 1
ATOM 908 N N . ALA A 1 117 ? -6.262 -5.398 -12.011 1.00 81.75 117 ALA A N 1
ATOM 909 C CA . ALA A 1 117 ? -6.437 -6.500 -12.954 1.00 81.75 117 ALA A CA 1
ATOM 910 C C . ALA A 1 117 ? -5.356 -6.510 -14.051 1.00 81.75 117 ALA A C 1
ATOM 912 O O . ALA A 1 117 ? -4.942 -7.585 -14.495 1.00 81.75 117 ALA A O 1
ATOM 913 N N . ASN A 1 118 ? -4.842 -5.338 -14.431 1.00 82.00 118 ASN A N 1
ATOM 914 C CA . ASN A 1 118 ? -3.812 -5.184 -15.460 1.00 82.00 118 A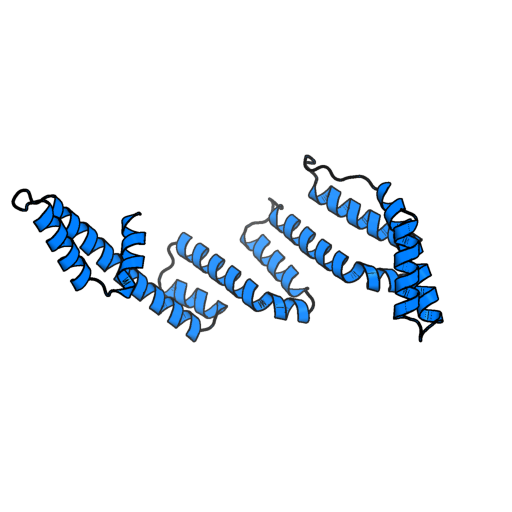SN A CA 1
ATOM 915 C C . ASN A 1 118 ? -2.379 -5.468 -14.970 1.00 82.00 118 ASN A C 1
ATOM 917 O O . ASN A 1 118 ? -1.462 -5.553 -15.789 1.00 82.00 118 ASN A O 1
ATOM 921 N N . LEU A 1 119 ? -2.159 -5.659 -13.663 1.00 80.38 119 LEU A N 1
ATOM 922 C CA . LEU A 1 119 ? -0.843 -6.036 -13.138 1.00 80.38 119 LEU A CA 1
ATOM 923 C C . LEU A 1 119 ? -0.432 -7.441 -13.638 1.00 80.38 119 LEU A C 1
ATOM 925 O O . LEU A 1 119 ? -1.294 -8.313 -13.758 1.00 80.38 119 LEU A O 1
ATOM 929 N N . PRO A 1 120 ? 0.865 -7.730 -13.867 1.00 77.94 120 PRO A N 1
ATOM 930 C CA . PRO A 1 120 ? 1.339 -9.077 -14.180 1.00 77.94 120 PRO A CA 1
ATOM 931 C C . PRO A 1 120 ? 0.892 -10.107 -13.136 1.00 77.94 120 PRO A C 1
ATOM 933 O O . PRO A 1 120 ? 0.815 -9.803 -11.945 1.00 77.94 120 PRO A O 1
ATOM 936 N N . ALA A 1 121 ? 0.629 -11.345 -13.567 1.00 72.62 121 ALA A N 1
ATOM 937 C CA . ALA A 1 121 ? 0.069 -12.391 -12.704 1.00 72.62 121 ALA A CA 1
ATOM 938 C C . ALA A 1 121 ? 0.898 -12.645 -11.433 1.00 72.62 121 ALA A C 1
ATOM 940 O O . ALA A 1 121 ? 0.333 -12.824 -10.357 1.00 72.62 121 ALA A O 1
ATOM 941 N N . GLU A 1 122 ? 2.223 -12.593 -11.550 1.00 69.06 122 GLU A N 1
ATOM 942 C CA . GLU A 1 122 ? 3.169 -12.748 -10.440 1.00 69.06 122 GLU A CA 1
ATOM 943 C C . GLU A 1 122 ? 3.034 -11.614 -9.412 1.00 69.06 122 GLU A C 1
ATOM 945 O O . GLU A 1 122 ? 2.997 -11.858 -8.206 1.00 69.06 122 GLU A O 1
ATOM 950 N N . VAL A 1 123 ? 2.864 -10.375 -9.885 1.00 70.00 123 VAL A N 1
ATOM 951 C CA . VAL A 1 123 ? 2.646 -9.199 -9.031 1.00 70.00 123 VAL A CA 1
ATOM 952 C C . VAL A 1 123 ? 1.277 -9.274 -8.354 1.00 70.00 123 VAL A C 1
ATOM 954 O O . VAL A 1 123 ? 1.170 -9.005 -7.157 1.00 70.00 123 VAL A O 1
ATOM 957 N N . ARG A 1 124 ? 0.230 -9.691 -9.081 1.00 72.69 124 ARG A N 1
ATOM 958 C CA . ARG A 1 124 ? -1.112 -9.893 -8.507 1.00 72.69 124 ARG A CA 1
ATOM 959 C C . ARG A 1 124 ? -1.105 -10.956 -7.415 1.00 72.69 124 ARG A C 1
ATOM 961 O O . ARG A 1 124 ? -1.688 -10.732 -6.362 1.00 72.69 124 ARG A O 1
ATOM 968 N N . ALA A 1 125 ? -0.429 -12.082 -7.641 1.00 69.69 125 ALA A N 1
ATOM 969 C CA . ALA A 1 125 ? -0.342 -13.167 -6.666 1.00 69.69 125 ALA A CA 1
ATOM 970 C C . ALA A 1 125 ? 0.346 -12.718 -5.367 1.00 69.69 125 ALA A C 1
ATOM 972 O O . ALA A 1 125 ? -0.113 -13.058 -4.280 1.00 69.69 125 ALA A O 1
ATOM 973 N N . TRP A 1 126 ? 1.400 -11.905 -5.476 1.00 64.62 126 TRP A N 1
ATOM 974 C CA . TRP A 1 126 ? 2.090 -11.342 -4.316 1.00 64.62 126 TRP A CA 1
ATOM 975 C C . TRP A 1 126 ? 1.250 -10.288 -3.569 1.00 64.62 126 TRP A C 1
ATOM 977 O O . TRP A 1 126 ? 1.279 -10.244 -2.341 1.00 64.62 126 TRP A O 1
ATOM 987 N N . ARG A 1 127 ? 0.465 -9.465 -4.284 1.00 67.38 127 ARG A N 1
ATOM 988 C CA . ARG A 1 127 ? -0.393 -8.420 -3.684 1.00 67.38 127 ARG A CA 1
ATOM 989 C C . ARG A 1 127 ? -1.736 -8.934 -3.143 1.00 67.38 127 ARG A C 1
ATOM 991 O O . ARG A 1 127 ? -2.327 -8.267 -2.296 1.00 67.38 127 ARG A O 1
ATOM 998 N N . ALA A 1 128 ? -2.225 -10.085 -3.607 1.00 67.94 128 ALA A N 1
ATOM 999 C CA . ALA A 1 128 ? -3.565 -10.589 -3.293 1.00 67.94 128 ALA A CA 1
ATOM 1000 C C . ALA A 1 128 ? -3.887 -10.697 -1.785 1.00 67.94 128 ALA A C 1
ATOM 1002 O O . ALA A 1 128 ? -4.987 -10.289 -1.408 1.00 67.94 128 ALA A O 1
ATOM 1003 N N . PRO A 1 129 ? -2.981 -11.165 -0.899 1.00 66.00 129 PRO A N 1
ATOM 1004 C CA . PRO A 1 129 ? -3.291 -11.266 0.529 1.00 66.00 129 PRO A CA 1
ATOM 1005 C C . PRO A 1 129 ? -3.522 -9.899 1.188 1.00 66.00 129 PRO A C 1
ATOM 1007 O O . PRO A 1 129 ? -4.497 -9.726 1.915 1.00 66.00 129 PRO A O 1
ATOM 1010 N N . GLN A 1 130 ? -2.667 -8.913 0.890 1.00 66.06 130 GLN A N 1
ATOM 1011 C CA . GLN A 1 130 ? -2.787 -7.561 1.446 1.00 66.06 130 GLN A CA 1
ATOM 1012 C C . GLN A 1 130 ? -4.009 -6.834 0.874 1.00 66.06 130 GLN A C 1
ATOM 1014 O O . GLN A 1 130 ? -4.810 -6.285 1.626 1.00 66.06 130 GLN A O 1
ATOM 1019 N N . ALA A 1 131 ? -4.206 -6.906 -0.447 1.00 66.44 131 ALA A N 1
ATOM 1020 C CA . ALA A 1 131 ? -5.356 -6.300 -1.111 1.00 66.44 131 ALA A CA 1
ATOM 1021 C C . ALA A 1 131 ? -6.690 -6.885 -0.611 1.00 66.44 131 ALA A C 1
ATOM 1023 O O . ALA A 1 131 ? -7.669 -6.156 -0.466 1.00 66.44 131 ALA A O 1
ATOM 1024 N N . SER A 1 132 ? -6.726 -8.185 -0.294 1.00 72.38 132 SER A N 1
ATOM 1025 C CA . SER A 1 132 ? -7.904 -8.830 0.294 1.00 72.38 132 SER A CA 1
ATOM 1026 C C . SER A 1 132 ? -8.228 -8.303 1.694 1.00 72.38 132 SER A C 1
ATOM 1028 O O . SER A 1 132 ? -9.405 -8.225 2.042 1.00 72.38 132 SER A O 1
ATOM 1030 N N . MET A 1 133 ? -7.219 -7.952 2.496 1.00 75.50 133 MET A N 1
ATOM 1031 C CA . MET A 1 133 ? -7.422 -7.390 3.835 1.00 75.50 133 MET A CA 1
ATOM 1032 C C . MET A 1 133 ? -7.866 -5.936 3.791 1.00 75.50 133 MET A C 1
ATOM 1034 O O . MET A 1 133 ? -8.836 -5.580 4.461 1.00 75.50 133 MET A O 1
ATOM 1038 N N . ASP A 1 134 ? -7.242 -5.122 2.943 1.00 75.25 134 ASP A N 1
ATOM 1039 C CA . ASP A 1 134 ? -7.643 -3.725 2.768 1.00 75.25 134 ASP A CA 1
ATOM 1040 C C . ASP A 1 134 ? -9.080 -3.631 2.219 1.00 75.25 134 ASP A C 1
ATOM 1042 O O . ASP A 1 134 ? -9.887 -2.832 2.702 1.00 75.25 134 ASP A O 1
ATOM 1046 N N . ALA A 1 135 ? -9.441 -4.501 1.266 1.00 78.94 135 ALA A N 1
ATOM 1047 C CA . ALA A 1 135 ? -10.798 -4.593 0.730 1.00 78.94 135 ALA A CA 1
ATOM 1048 C C . ALA A 1 135 ? -11.824 -5.040 1.783 1.00 78.94 135 ALA A C 1
ATOM 1050 O O . ALA A 1 135 ? -12.927 -4.490 1.823 1.00 78.94 135 ALA A O 1
ATOM 1051 N N . LEU A 1 136 ? -11.468 -6.003 2.643 1.00 85.25 136 LEU A N 1
ATOM 1052 C CA . LEU A 1 136 ? -12.317 -6.432 3.756 1.00 85.25 136 LEU A CA 1
ATOM 1053 C C . LEU A 1 136 ? -12.591 -5.268 4.712 1.00 85.25 136 LEU A C 1
ATOM 1055 O O . LEU A 1 136 ? -13.751 -4.945 4.954 1.00 85.25 136 LEU A O 1
ATOM 1059 N N . LEU A 1 137 ? -11.543 -4.593 5.192 1.00 84.12 137 LEU A N 1
ATOM 1060 C CA . LEU A 1 137 ? -11.671 -3.474 6.130 1.00 84.12 137 LEU A CA 1
ATOM 1061 C C . LEU A 1 137 ? -12.496 -2.320 5.546 1.00 84.12 137 LEU A C 1
ATOM 1063 O O . LEU A 1 137 ? -13.356 -1.761 6.228 1.00 84.12 137 LEU A O 1
ATOM 1067 N N . ALA A 1 138 ? -12.266 -1.970 4.279 1.00 81.50 138 ALA A N 1
ATOM 1068 C CA . ALA A 1 138 ? -13.032 -0.929 3.602 1.00 81.50 138 ALA A CA 1
ATOM 1069 C C . ALA A 1 138 ? -14.522 -1.294 3.495 1.00 81.50 138 ALA A C 1
ATOM 1071 O O . ALA A 1 138 ? -15.379 -0.475 3.830 1.00 81.50 138 ALA A O 1
ATOM 1072 N N . ALA A 1 139 ? -14.831 -2.527 3.081 1.00 84.69 139 ALA A N 1
ATOM 1073 C CA . ALA A 1 139 ? -16.206 -2.996 2.936 1.00 84.69 139 ALA A CA 1
ATOM 1074 C C . ALA A 1 139 ? -16.941 -3.077 4.285 1.00 84.69 139 ALA A C 1
ATOM 1076 O O . ALA A 1 139 ? -18.103 -2.679 4.375 1.00 84.69 139 ALA A O 1
ATOM 1077 N N . GLU A 1 140 ? -16.267 -3.531 5.345 1.00 87.31 140 GLU A N 1
ATOM 1078 C CA . GLU A 1 140 ? -16.828 -3.545 6.699 1.00 87.31 140 GLU A CA 1
ATOM 1079 C C . GLU A 1 140 ? -17.106 -2.131 7.220 1.00 87.31 140 GLU A C 1
ATOM 1081 O O . GLU A 1 140 ? -18.164 -1.877 7.796 1.00 87.31 140 GLU A O 1
ATOM 1086 N N . ASN A 1 141 ? -16.189 -1.186 6.997 1.00 86.62 141 ASN A N 1
ATOM 1087 C CA . ASN A 1 141 ? -16.378 0.206 7.404 1.00 86.62 141 ASN A CA 1
ATOM 1088 C C . ASN A 1 141 ? -17.545 0.865 6.666 1.00 86.62 141 ASN A C 1
ATOM 1090 O O . ASN A 1 141 ? -18.360 1.547 7.287 1.00 86.62 141 ASN A O 1
ATOM 1094 N N . GLU A 1 142 ? -17.665 0.631 5.360 1.00 86.19 142 GLU A N 1
ATOM 1095 C CA . GLU A 1 142 ? -18.776 1.140 4.558 1.00 86.19 142 GLU A CA 1
ATOM 1096 C C . GLU A 1 142 ? -20.119 0.520 4.986 1.00 86.19 142 GLU A C 1
ATOM 1098 O O . GLU A 1 142 ? -21.126 1.220 5.107 1.00 86.19 142 GLU A O 1
ATOM 1103 N N . ALA A 1 143 ? -20.144 -0.787 5.265 1.00 88.81 143 ALA A N 1
ATOM 1104 C CA . ALA A 1 143 ? -21.320 -1.472 5.797 1.00 88.81 143 ALA A CA 1
ATOM 1105 C C . ALA A 1 143 ? -21.727 -0.905 7.168 1.00 88.81 143 ALA A C 1
ATOM 1107 O O . ALA A 1 143 ? -22.894 -0.568 7.373 1.00 88.81 143 ALA A O 1
ATOM 1108 N N . ARG A 1 144 ? -20.765 -0.703 8.077 1.00 88.00 144 ARG A N 1
ATOM 1109 C CA . ARG A 1 144 ? -21.004 -0.119 9.405 1.00 88.00 144 ARG A CA 1
ATOM 1110 C C . ARG A 1 144 ? -21.513 1.320 9.318 1.00 88.00 144 ARG A C 1
ATOM 1112 O O . ARG A 1 144 ? -22.465 1.664 10.010 1.00 88.00 144 ARG A O 1
ATOM 1119 N N . ALA A 1 145 ? -20.944 2.137 8.432 1.00 88.19 145 ALA A N 1
ATOM 1120 C CA . ALA A 1 145 ? -21.377 3.520 8.215 1.00 88.19 145 ALA A CA 1
ATOM 1121 C C . ALA A 1 145 ? -22.830 3.624 7.719 1.00 88.19 145 ALA A C 1
ATOM 1123 O O . ALA A 1 145 ? -23.508 4.611 7.996 1.00 88.19 145 ALA A O 1
ATOM 1124 N N . ARG A 1 146 ? -23.323 2.600 7.012 1.00 90.88 146 ARG A N 1
ATOM 1125 C CA . ARG A 1 146 ? -24.722 2.496 6.565 1.00 90.88 146 ARG A CA 1
ATOM 1126 C C . ARG A 1 146 ? -25.657 1.833 7.581 1.00 90.88 146 ARG A C 1
ATOM 1128 O O . ARG A 1 146 ? -26.845 1.721 7.301 1.00 90.88 146 ARG A O 1
ATOM 1135 N N . GLY A 1 147 ? -25.147 1.397 8.734 1.00 89.69 147 GLY A N 1
ATOM 1136 C CA . GLY A 1 147 ? -25.938 0.695 9.747 1.00 89.69 147 GLY A CA 1
ATOM 1137 C C . GLY A 1 147 ? -26.330 -0.728 9.344 1.00 89.69 147 GLY A C 1
ATOM 1138 O O . GLY A 1 147 ? -27.412 -1.178 9.713 1.00 89.69 147 GLY A O 1
ATOM 1139 N N . ALA A 1 148 ? -25.482 -1.417 8.571 1.00 90.62 148 ALA A N 1
ATOM 1140 C CA . ALA A 1 148 ? -25.734 -2.791 8.145 1.00 90.62 148 ALA A CA 1
ATOM 1141 C C . ALA A 1 148 ? -25.974 -3.730 9.339 1.00 90.62 148 ALA A C 1
ATOM 1143 O O . ALA A 1 148 ? -25.292 -3.659 10.365 1.00 90.62 148 ALA A O 1
ATOM 1144 N N . SER A 1 149 ? -26.928 -4.639 9.169 1.00 91.38 149 SER A N 1
ATOM 1145 C CA . SER A 1 149 ? -27.211 -5.723 10.107 1.00 91.38 149 SER A CA 1
ATOM 1146 C C . SER A 1 149 ? -26.069 -6.747 10.167 1.00 91.38 149 SER A C 1
ATOM 1148 O O . SER A 1 149 ? -25.202 -6.805 9.291 1.00 91.38 149 SER A O 1
ATOM 1150 N N . ALA A 1 150 ? -26.080 -7.602 11.195 1.00 88.12 150 ALA A N 1
ATOM 1151 C CA . ALA A 1 150 ? -25.099 -8.680 11.337 1.00 88.12 150 ALA A CA 1
ATOM 1152 C C . ALA A 1 150 ? -25.121 -9.654 10.142 1.00 88.12 150 ALA A C 1
ATOM 1154 O O . ALA A 1 150 ? -24.064 -10.090 9.685 1.00 88.12 150 ALA A O 1
ATOM 1155 N N . ASP A 1 151 ? -26.305 -9.936 9.593 1.00 89.62 151 ASP A N 1
ATOM 1156 C CA . ASP A 1 151 ? -26.468 -10.814 8.430 1.00 89.62 151 ASP A CA 1
ATOM 1157 C C . ASP A 1 151 ? -25.909 -10.176 7.151 1.00 89.62 151 ASP A C 1
ATOM 1159 O O . ASP A 1 151 ? -25.240 -10.840 6.356 1.00 89.62 151 ASP A O 1
ATOM 1163 N N . GLU A 1 152 ? -26.113 -8.869 6.965 1.00 90.69 152 GLU A N 1
ATOM 1164 C CA . GLU A 1 152 ? -25.522 -8.124 5.849 1.00 90.69 152 GLU A CA 1
ATOM 1165 C C . GLU A 1 152 ? -23.997 -8.051 5.967 1.00 90.69 152 GLU A C 1
ATOM 1167 O O . GLU A 1 152 ? -23.293 -8.266 4.978 1.00 90.69 152 GLU A O 1
ATOM 1172 N N . MET A 1 153 ? -23.470 -7.824 7.175 1.00 92.19 153 MET A N 1
ATOM 1173 C CA . MET A 1 153 ? -22.031 -7.864 7.442 1.00 92.19 153 MET A CA 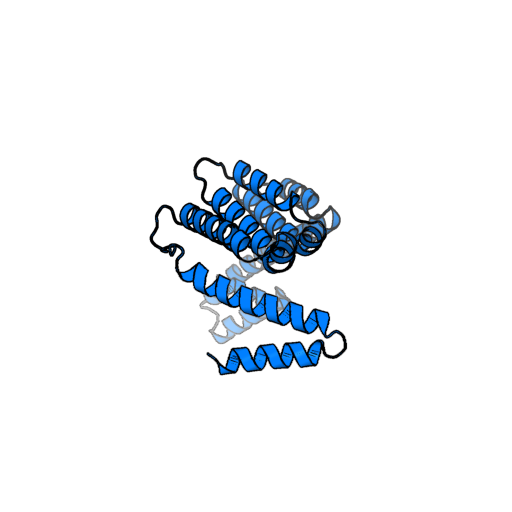1
ATOM 1174 C C . MET A 1 153 ? -21.447 -9.250 7.130 1.00 92.19 153 MET A C 1
ATOM 1176 O O . MET A 1 153 ? -20.420 -9.361 6.456 1.00 92.19 153 MET A O 1
ATOM 1180 N N . LEU A 1 154 ? -22.123 -10.324 7.551 1.00 92.06 154 LEU A N 1
ATOM 1181 C CA . LEU A 1 154 ? -21.720 -11.699 7.257 1.00 92.06 154 LEU A CA 1
ATOM 1182 C C . LEU A 1 154 ? -21.721 -11.980 5.747 1.00 92.06 154 LEU A C 1
ATOM 1184 O O . LEU A 1 154 ? -20.796 -12.622 5.241 1.00 92.06 154 LEU A O 1
ATOM 1188 N N . ALA A 1 155 ? -22.720 -11.485 5.014 1.00 90.25 155 ALA A N 1
ATOM 1189 C CA . ALA A 1 155 ? -22.795 -11.626 3.562 1.00 90.25 155 ALA A CA 1
ATOM 1190 C C . ALA A 1 155 ? -21.652 -10.881 2.848 1.00 90.25 155 ALA A C 1
ATOM 1192 O O . ALA A 1 155 ? -21.025 -11.440 1.942 1.00 90.25 155 ALA A O 1
ATOM 1193 N N . VAL A 1 156 ? -21.339 -9.653 3.282 1.00 89.56 156 VAL A N 1
ATOM 1194 C CA . VAL A 1 156 ? -20.199 -8.865 2.780 1.00 89.56 156 VAL A CA 1
ATOM 1195 C C . VAL A 1 156 ? -18.886 -9.618 2.999 1.00 89.56 156 VAL A C 1
ATOM 1197 O O . VAL A 1 156 ? -18.134 -9.829 2.046 1.00 89.56 156 VAL A O 1
ATOM 1200 N N . ARG A 1 157 ? -18.643 -10.107 4.220 1.00 90.19 157 ARG A N 1
ATOM 1201 C CA . ARG A 1 157 ? -17.443 -10.885 4.566 1.00 90.19 157 ARG A CA 1
ATOM 1202 C C . ARG A 1 157 ? -17.341 -12.176 3.765 1.00 90.19 157 ARG A C 1
ATOM 1204 O O . ARG A 1 157 ? -16.286 -12.475 3.215 1.00 90.19 157 ARG A O 1
ATOM 1211 N N . THR A 1 158 ? -18.441 -12.919 3.638 1.00 87.94 158 THR A N 1
ATOM 1212 C CA . THR A 1 158 ? -18.474 -14.202 2.914 1.00 87.94 158 THR A CA 1
ATOM 1213 C C . THR A 1 158 ? -18.049 -14.039 1.459 1.00 87.94 158 THR A C 1
ATOM 1215 O O . THR A 1 158 ? -17.331 -14.890 0.935 1.00 87.94 158 THR A O 1
ATOM 1218 N N . ARG A 1 159 ? -18.439 -12.934 0.811 1.00 84.06 159 ARG A N 1
ATOM 1219 C CA . ARG A 1 159 ? -18.029 -12.627 -0.565 1.00 84.06 159 ARG A CA 1
ATOM 1220 C C . ARG A 1 159 ? -16.519 -12.398 -0.697 1.00 84.06 159 ARG A C 1
ATOM 1222 O O . ARG A 1 159 ? -15.970 -12.702 -1.750 1.00 84.06 159 ARG A O 1
ATOM 1229 N N . LEU A 1 160 ? -15.873 -11.847 0.330 1.00 82.44 160 LEU A N 1
ATOM 1230 C CA . LEU A 1 160 ? -14.473 -11.418 0.275 1.00 82.44 160 LEU A CA 1
ATOM 1231 C C . LEU A 1 160 ? -13.495 -12.484 0.776 1.00 82.44 160 LEU A C 1
ATOM 1233 O O . LEU A 1 160 ? -12.471 -12.708 0.142 1.00 82.44 160 LEU A O 1
ATOM 1237 N N . VAL A 1 161 ? -13.811 -13.148 1.890 1.00 80.44 161 VAL A N 1
ATOM 1238 C CA . VAL A 1 161 ? -12.898 -14.092 2.564 1.00 80.44 161 VAL A CA 1
ATOM 1239 C C . VAL A 1 161 ? -13.431 -15.525 2.634 1.00 80.44 161 VAL A C 1
ATOM 1241 O O . VAL A 1 161 ? -12.772 -16.411 3.175 1.00 80.44 161 VAL A O 1
ATOM 1244 N N . GLY A 1 162 ? -14.615 -15.780 2.074 1.00 78.25 162 GLY A N 1
ATOM 1245 C CA . GLY A 1 162 ? -15.270 -17.084 2.124 1.00 78.25 162 GLY A CA 1
ATOM 1246 C C . GLY A 1 162 ? -16.037 -17.332 3.426 1.00 78.25 162 GLY A C 1
ATOM 1247 O O . GLY A 1 162 ? -15.879 -16.639 4.431 1.00 78.25 162 GLY A O 1
ATOM 1248 N N . ALA A 1 163 ? -16.912 -18.340 3.403 1.00 79.44 163 ALA A N 1
ATOM 1249 C CA . ALA A 1 163 ? -17.889 -18.583 4.468 1.00 79.44 163 ALA A CA 1
ATOM 1250 C C . ALA A 1 163 ? -17.261 -18.983 5.814 1.00 79.44 163 ALA A C 1
ATOM 1252 O O . ALA A 1 163 ? -17.797 -18.663 6.870 1.00 79.44 163 ALA A O 1
ATOM 1253 N N . GLU A 1 164 ? -16.142 -19.705 5.800 1.00 73.75 164 GLU A N 1
ATOM 1254 C CA . GLU A 1 164 ? -15.475 -20.139 7.029 1.00 73.75 164 GLU A CA 1
ATOM 1255 C C . GLU A 1 164 ? -14.833 -18.963 7.769 1.00 73.75 164 GLU A C 1
ATOM 1257 O O . GLU A 1 164 ? -15.172 -18.714 8.925 1.00 73.75 164 GLU A O 1
ATOM 1262 N N . ALA A 1 165 ? -14.000 -18.178 7.081 1.00 74.31 165 ALA A N 1
ATOM 1263 C CA . ALA A 1 165 ? -13.383 -16.988 7.657 1.00 74.31 165 ALA A CA 1
ATOM 1264 C C . ALA A 1 165 ? -14.433 -15.957 8.099 1.00 74.31 165 ALA A C 1
ATOM 1266 O O . ALA A 1 165 ? -14.318 -15.390 9.183 1.00 74.31 165 ALA A O 1
ATOM 1267 N N . ALA A 1 166 ? -15.500 -15.769 7.316 1.00 85.44 166 ALA A N 1
ATOM 1268 C CA . ALA A 1 166 ? -16.596 -14.874 7.678 1.00 85.44 166 ALA A CA 1
ATOM 1269 C C . ALA A 1 166 ? -17.311 -15.297 8.974 1.00 85.44 166 ALA A C 1
ATOM 1271 O O . ALA A 1 166 ? -17.642 -14.440 9.793 1.00 85.44 166 ALA A O 1
ATOM 1272 N N . ARG A 1 167 ? -17.512 -16.606 9.196 1.00 85.69 167 ARG A N 1
ATOM 1273 C CA . ARG A 1 167 ? -18.082 -17.131 10.449 1.00 85.69 167 ARG A CA 1
ATOM 1274 C C . ARG A 1 167 ? -17.149 -16.931 11.638 1.00 85.69 167 ARG A C 1
ATOM 1276 O O . ARG A 1 167 ? -17.626 -16.543 12.697 1.00 85.69 167 ARG A O 1
ATOM 1283 N N . ASN A 1 168 ? -15.845 -17.135 11.458 1.00 83.19 168 ASN A N 1
ATOM 1284 C CA . ASN A 1 168 ? -14.862 -16.892 12.519 1.00 83.19 168 ASN A CA 1
ATOM 1285 C C . ASN A 1 168 ? -14.830 -15.409 12.921 1.00 83.19 168 ASN A C 1
ATOM 1287 O O . ASN A 1 168 ? -14.814 -15.098 14.107 1.00 83.19 168 ASN A O 1
ATOM 1291 N N . LEU A 1 169 ? -14.897 -14.494 11.946 1.00 87.38 169 LEU A N 1
ATOM 1292 C CA . LEU A 1 169 ? -15.006 -13.054 12.209 1.00 87.38 169 LEU A CA 1
ATOM 1293 C C . LEU A 1 169 ? -16.310 -12.696 12.936 1.00 87.38 169 LEU A C 1
ATOM 1295 O O . LEU A 1 169 ? -16.295 -11.902 13.868 1.00 87.38 169 LEU A O 1
ATOM 1299 N N . ALA A 1 170 ? -17.437 -13.299 12.549 1.00 89.38 170 ALA A N 1
ATOM 1300 C CA . ALA A 1 170 ? -18.708 -13.075 13.236 1.00 89.38 170 ALA A CA 1
ATOM 1301 C C . ALA A 1 170 ? -18.706 -13.613 14.679 1.00 89.38 170 ALA A C 1
ATOM 1303 O O . ALA A 1 170 ? -19.283 -12.982 15.560 1.00 89.38 170 ALA A O 1
ATOM 1304 N N . ALA A 1 171 ? -18.046 -14.746 14.936 1.00 87.81 171 ALA A N 1
ATOM 1305 C CA . ALA A 1 171 ? -17.862 -15.267 16.290 1.00 87.81 171 ALA A CA 1
ATOM 1306 C C . ALA A 1 171 ? -17.000 -14.321 17.141 1.00 87.81 171 ALA A C 1
ATOM 1308 O O . ALA A 1 171 ? -17.377 -13.997 18.264 1.00 87.81 171 ALA A O 1
ATOM 1309 N N . LEU A 1 172 ? -15.907 -13.798 16.574 1.00 86.81 172 LEU A N 1
ATOM 1310 C CA . LEU A 1 172 ? -15.059 -12.809 17.242 1.00 86.81 172 LEU A CA 1
ATOM 1311 C C . LEU A 1 172 ? -15.835 -11.529 17.600 1.00 86.81 172 LEU A C 1
ATOM 1313 O O . LEU A 1 172 ? -15.669 -10.991 18.691 1.00 86.81 172 LEU A O 1
ATOM 1317 N N . ASP A 1 173 ? -16.724 -11.059 16.722 1.00 86.75 173 ASP A N 1
ATOM 1318 C CA . ASP A 1 173 ? -17.587 -9.909 17.022 1.00 86.75 173 ASP A CA 1
ATOM 1319 C C . ASP A 1 173 ? -18.531 -10.180 18.204 1.00 86.75 173 ASP A C 1
ATOM 1321 O O . ASP A 1 173 ? -18.766 -9.291 19.024 1.00 86.75 173 ASP A O 1
ATOM 1325 N N . GLN A 1 174 ? -19.068 -11.400 18.311 1.00 88.38 174 GLN A N 1
ATOM 1326 C CA . GLN A 1 174 ? -19.915 -11.794 19.440 1.00 88.38 174 GLN A CA 1
ATOM 1327 C C . GLN A 1 174 ? -19.125 -11.828 20.750 1.00 88.38 174 GLN A C 1
ATOM 1329 O O . GLN A 1 174 ? -19.595 -11.282 21.750 1.00 88.38 174 GLN A O 1
ATOM 1334 N N . GLU A 1 175 ? -17.920 -12.399 20.733 1.00 85.62 175 GLU A N 1
ATOM 1335 C CA . GLU A 1 175 ? -17.019 -12.416 21.890 1.00 85.62 175 GLU A CA 1
ATOM 1336 C C . GLU A 1 175 ? -16.664 -10.992 22.341 1.00 85.62 175 GLU A C 1
ATOM 1338 O O . GLU A 1 175 ? -16.748 -10.678 23.530 1.00 85.62 175 GLU A O 1
ATOM 1343 N N . ASN A 1 176 ? -16.359 -10.099 21.395 1.00 84.44 176 ASN A N 1
ATOM 1344 C CA . ASN A 1 176 ? -16.084 -8.691 21.683 1.00 84.44 176 ASN A CA 1
ATOM 1345 C C . ASN A 1 176 ? -17.307 -7.986 22.291 1.00 84.44 176 ASN A C 1
ATOM 1347 O O . ASN A 1 176 ? -17.186 -7.307 23.309 1.00 84.44 176 ASN A O 1
ATOM 1351 N N . ALA A 1 177 ? -18.503 -8.186 21.729 1.00 87.94 177 ALA A N 1
ATOM 1352 C CA . ALA A 1 177 ? -19.731 -7.592 22.257 1.00 87.94 177 ALA A CA 1
ATOM 1353 C C . ALA A 1 177 ? -20.092 -8.124 23.659 1.00 87.94 177 ALA A C 1
ATOM 1355 O O . ALA A 1 177 ? -20.641 -7.406 24.499 1.00 87.94 177 ALA A O 1
ATOM 1356 N N . GLU A 1 178 ? -19.810 -9.395 23.944 1.00 90.88 178 GLU A N 1
ATOM 1357 C CA . GLU A 1 178 ? -19.934 -9.974 25.284 1.00 90.88 178 GLU A CA 1
ATOM 1358 C C . GLU A 1 178 ? -18.933 -9.375 26.266 1.00 90.88 178 GLU A C 1
ATOM 1360 O O . GLU A 1 178 ? -19.310 -9.005 27.383 1.00 90.88 178 GLU A O 1
ATOM 1365 N N . PHE A 1 179 ? -17.681 -9.235 25.840 1.00 89.19 179 PHE A N 1
ATOM 1366 C CA . PHE A 1 179 ? -16.632 -8.616 26.632 1.00 89.19 179 PHE A CA 1
ATOM 1367 C C . PHE A 1 179 ? -16.976 -7.164 26.983 1.00 89.19 179 PHE A C 1
ATOM 1369 O O . PHE A 1 179 ? -16.962 -6.800 28.157 1.00 89.19 179 PHE A O 1
ATOM 1376 N N . GLU A 1 180 ? -17.397 -6.355 26.010 1.00 87.88 180 GLU A N 1
ATOM 1377 C CA . GLU A 1 180 ? -17.804 -4.963 26.235 1.00 87.88 180 GLU A CA 1
ATOM 1378 C C . GLU A 1 180 ? -18.984 -4.843 27.201 1.00 87.88 180 GLU A C 1
ATOM 1380 O O . GLU A 1 180 ? -18.995 -3.975 28.079 1.00 87.88 180 GLU A O 1
ATOM 1385 N N . ARG A 1 181 ? -19.969 -5.746 27.110 1.00 92.12 181 ARG A N 1
ATOM 1386 C CA . ARG A 1 181 ? -21.073 -5.794 28.080 1.00 92.12 181 ARG A CA 1
ATOM 1387 C C . ARG A 1 181 ? -20.573 -6.074 29.498 1.00 92.12 181 ARG A C 1
ATOM 1389 O O . ARG A 1 181 ? -20.999 -5.383 30.426 1.00 92.12 181 ARG A O 1
ATOM 1396 N N . ARG A 1 182 ? -19.658 -7.036 29.670 1.00 93.94 182 ARG A N 1
ATOM 1397 C CA . ARG A 1 182 ? -19.032 -7.349 30.970 1.00 93.94 182 ARG A CA 1
ATOM 1398 C C . ARG A 1 182 ? -18.238 -6.159 31.507 1.00 93.94 182 ARG A C 1
ATOM 1400 O O . ARG A 1 182 ? -18.381 -5.812 32.676 1.00 93.94 182 ARG A O 1
ATOM 1407 N N . VAL A 1 183 ? -17.465 -5.483 30.657 1.00 92.31 183 VAL A N 1
ATOM 1408 C CA . VAL A 1 183 ? -16.708 -4.270 31.014 1.00 92.31 183 VAL A CA 1
ATOM 1409 C C . VAL A 1 183 ? -17.635 -3.151 31.485 1.00 92.31 183 VAL A C 1
ATOM 1411 O O . VAL A 1 183 ? -17.376 -2.534 32.517 1.00 92.31 183 VAL A O 1
ATOM 1414 N N . ASN A 1 184 ? -18.735 -2.897 30.778 1.00 92.19 184 ASN A N 1
ATOM 1415 C CA . ASN A 1 184 ? -19.685 -1.853 31.160 1.00 92.19 184 ASN A CA 1
ATOM 1416 C C . ASN A 1 184 ? -20.369 -2.159 32.501 1.00 92.19 184 ASN A C 1
ATOM 1418 O O . ASN A 1 184 ? -20.499 -1.268 33.344 1.00 92.19 184 ASN A O 1
ATOM 1422 N N . ALA A 1 185 ? -20.749 -3.420 32.734 1.00 93.06 185 ALA A N 1
ATOM 1423 C CA . ALA A 1 185 ? -21.275 -3.861 34.025 1.00 93.06 185 ALA A CA 1
ATOM 1424 C C . ALA A 1 185 ? -20.237 -3.683 35.147 1.00 93.06 185 ALA A C 1
ATOM 1426 O O . ALA A 1 185 ? -20.549 -3.130 36.203 1.00 93.06 185 ALA A O 1
ATOM 1427 N N . PHE A 1 186 ? -18.984 -4.061 34.889 1.00 93.56 186 PHE A N 1
ATOM 1428 C CA . PHE A 1 186 ? -17.876 -3.876 35.820 1.00 93.56 186 PHE A CA 1
ATOM 1429 C C . PHE A 1 186 ? -17.642 -2.401 36.167 1.00 93.56 186 PHE A C 1
ATOM 1431 O O . PHE A 1 186 ? -17.559 -2.064 37.348 1.00 93.56 186 PHE A O 1
ATOM 1438 N N . LYS A 1 187 ? -17.595 -1.503 35.170 1.00 92.19 187 LYS A N 1
ATOM 1439 C CA . LYS A 1 187 ? -17.452 -0.051 35.385 1.00 92.19 187 LYS A CA 1
ATOM 1440 C C . LYS A 1 187 ? -18.580 0.492 36.275 1.00 92.19 187 LYS A C 1
ATOM 1442 O O . LYS A 1 187 ? -18.314 1.274 37.189 1.00 92.19 187 LYS A O 1
ATOM 1447 N N . ALA A 1 188 ? -19.821 0.053 36.050 1.00 93.50 188 ALA A N 1
ATOM 1448 C CA . ALA A 1 188 ? -20.974 0.477 36.842 1.00 93.50 188 ALA A CA 1
ATOM 1449 C C . ALA A 1 188 ? -20.900 -0.002 38.305 1.00 93.50 188 ALA A C 1
ATOM 1451 O O . ALA A 1 188 ? -21.148 0.783 39.222 1.00 93.50 188 ALA A O 1
ATOM 1452 N N . GLU A 1 189 ? -20.528 -1.261 38.544 1.00 93.50 189 GLU A N 1
ATOM 1453 C CA . GLU A 1 189 ? -20.372 -1.803 39.901 1.00 93.50 189 GLU A CA 1
ATOM 1454 C C . GLU A 1 189 ? -19.168 -1.197 40.634 1.00 93.50 189 GLU A C 1
ATOM 1456 O O . GLU A 1 189 ? -19.277 -0.810 41.799 1.00 93.50 189 GLU A O 1
ATOM 1461 N N . LYS A 1 190 ? -18.042 -0.999 39.940 1.00 92.75 190 LYS A N 1
ATOM 1462 C CA . LYS A 1 190 ? -16.873 -0.284 40.471 1.00 92.75 190 LYS A CA 1
ATOM 1463 C C . LYS A 1 190 ? -17.251 1.116 40.962 1.00 92.75 190 LYS A C 1
ATOM 1465 O O . LYS A 1 190 ? -16.859 1.503 42.061 1.00 92.75 190 LYS A O 1
ATOM 1470 N N . ALA A 1 191 ? -18.044 1.859 40.188 1.00 92.75 191 ALA A N 1
ATOM 1471 C CA . ALA A 1 191 ? -18.503 3.190 40.581 1.00 92.75 191 ALA A CA 1
ATOM 1472 C C . ALA A 1 191 ? -19.362 3.161 41.859 1.00 92.75 191 ALA A C 1
ATOM 1474 O O . ALA A 1 191 ? -19.199 4.023 42.722 1.00 92.75 191 ALA A O 1
ATOM 1475 N N . LYS A 1 192 ? -20.229 2.151 42.025 1.00 93.88 192 LYS A N 1
ATOM 1476 C CA . LYS A 1 192 ? -21.022 1.968 43.255 1.00 93.88 192 LYS A CA 1
ATOM 1477 C C . LYS A 1 192 ? -20.143 1.682 44.473 1.00 93.88 192 LYS A C 1
ATOM 1479 O O . LYS A 1 192 ? -20.412 2.222 45.542 1.00 93.88 192 LYS A O 1
ATOM 1484 N N . ILE A 1 193 ? -19.101 0.861 44.314 1.00 92.31 193 ILE A N 1
ATOM 1485 C CA . ILE A 1 193 ? -18.151 0.546 45.393 1.00 92.31 193 ILE A CA 1
ATOM 1486 C C . ILE A 1 193 ? -17.404 1.809 45.835 1.00 92.31 193 ILE A C 1
ATOM 1488 O O . ILE A 1 193 ? -17.325 2.078 47.030 1.00 92.31 193 ILE A O 1
ATOM 1492 N N . LEU A 1 194 ? -16.909 2.609 44.887 1.00 91.06 194 LEU A N 1
ATOM 1493 C CA . LEU A 1 194 ? -16.191 3.855 45.184 1.00 91.06 194 LEU A CA 1
ATOM 1494 C C . LEU A 1 194 ? -17.092 4.924 45.819 1.00 91.06 194 LEU A C 1
ATOM 1496 O O . LEU A 1 194 ? -16.646 5.691 46.667 1.00 91.06 194 LEU A O 1
ATOM 1500 N N . ALA A 1 195 ? -18.370 4.967 45.436 1.00 92.00 195 ALA A N 1
ATOM 1501 C CA . ALA A 1 195 ? -19.354 5.871 46.027 1.00 92.00 195 ALA A CA 1
ATOM 1502 C C . ALA A 1 195 ? -19.828 5.427 47.425 1.00 92.00 195 ALA A C 1
ATOM 1504 O O . ALA A 1 195 ? -20.547 6.170 48.098 1.00 92.00 195 ALA A O 1
ATOM 1505 N N . ASN A 1 196 ? -19.457 4.225 47.874 1.00 91.56 196 ASN A N 1
ATOM 1506 C CA . ASN A 1 196 ? -19.871 3.708 49.165 1.00 91.56 196 ASN A CA 1
ATOM 1507 C C . ASN A 1 196 ? -19.006 4.285 50.299 1.00 91.56 196 ASN A C 1
ATOM 1509 O O . ASN A 1 196 ? -17.930 3.774 50.610 1.00 91.56 196 ASN A O 1
ATOM 1513 N N . ALA A 1 197 ? -19.536 5.311 50.966 1.00 86.88 197 ALA A N 1
ATOM 1514 C CA . ALA A 1 197 ? -18.907 5.974 52.108 1.00 86.88 197 ALA A CA 1
ATOM 1515 C C . ALA A 1 197 ? -18.800 5.107 53.383 1.00 86.88 197 ALA A C 1
ATOM 1517 O O . ALA A 1 197 ? -18.182 5.539 54.352 1.00 86.88 197 ALA A O 1
ATOM 1518 N N . GLN A 1 198 ? -19.413 3.915 53.417 1.00 91.38 198 GLN A N 1
ATOM 1519 C CA . GLN A 1 198 ? -19.265 2.968 54.531 1.00 91.38 198 GLN A CA 1
ATOM 1520 C C . GLN A 1 198 ? -18.001 2.107 54.421 1.00 91.38 198 GLN A C 1
ATOM 1522 O O . GLN A 1 198 ? -17.622 1.482 55.406 1.00 91.38 198 GLN A O 1
ATOM 1527 N N . LEU A 1 199 ? -17.368 2.062 53.246 1.00 89.12 199 LEU A N 1
ATOM 1528 C CA . LEU A 1 199 ? -16.119 1.340 53.026 1.00 89.12 199 LEU A CA 1
ATOM 1529 C C . LEU A 1 199 ? -14.940 2.306 53.151 1.00 89.12 199 LEU A C 1
ATOM 1531 O O . LEU A 1 199 ? -14.944 3.383 52.554 1.00 89.12 199 LEU A O 1
ATOM 1535 N N . SER A 1 200 ? -13.910 1.904 53.889 1.00 92.19 200 SER A N 1
ATOM 1536 C CA . SER A 1 200 ? -12.613 2.578 53.851 1.00 92.19 200 SER A CA 1
ATOM 1537 C C . SER A 1 200 ? -11.937 2.376 52.491 1.00 92.19 200 SER A C 1
ATOM 1539 O O . SER A 1 200 ? -12.218 1.416 51.774 1.00 92.19 200 SER A O 1
ATOM 1541 N N . GLU A 1 201 ? -11.010 3.262 52.131 1.00 89.56 201 GLU A N 1
ATOM 1542 C CA . GLU A 1 201 ? -10.279 3.178 50.858 1.00 89.56 201 GLU A CA 1
ATOM 1543 C C . GLU A 1 201 ? -9.608 1.799 50.626 1.00 89.56 201 GLU A C 1
ATOM 1545 O O . GLU A 1 201 ? -9.782 1.236 49.541 1.00 89.56 201 GLU A O 1
ATOM 1550 N N . PRO A 1 202 ? -8.951 1.158 51.619 1.00 91.81 202 PRO A N 1
ATOM 1551 C CA . PRO A 1 202 ? -8.441 -0.206 51.456 1.00 91.81 202 PRO A CA 1
ATOM 1552 C C . PRO A 1 202 ? -9.534 -1.256 51.184 1.00 91.81 202 PRO A C 1
ATOM 1554 O O . PRO A 1 202 ? -9.319 -2.178 50.397 1.00 91.81 202 PRO A O 1
ATOM 1557 N N . GLU A 1 203 ? -10.712 -1.127 51.802 1.00 91.31 203 GLU A N 1
ATOM 1558 C CA . GLU A 1 203 ? -11.838 -2.055 51.611 1.00 91.31 203 GLU A CA 1
ATOM 1559 C C . GLU A 1 203 ? -12.501 -1.882 50.238 1.00 91.31 203 GLU A C 1
ATOM 1561 O O . GLU A 1 203 ? -12.896 -2.868 49.607 1.00 91.31 203 GLU A O 1
ATOM 1566 N N . GLN A 1 204 ? -12.581 -0.644 49.742 1.00 89.38 204 GLN A N 1
ATOM 1567 C CA . GLN A 1 204 ? -13.035 -0.350 48.383 1.00 89.38 204 GLN A CA 1
ATOM 1568 C C . GLN A 1 204 ? -12.099 -0.987 47.350 1.00 89.38 204 GLN A C 1
ATOM 1570 O O . GLN A 1 204 ? -12.564 -1.686 46.447 1.00 89.38 204 GLN A O 1
ATOM 1575 N N . LEU A 1 205 ? -10.782 -0.815 47.510 1.00 90.38 205 LEU A N 1
ATOM 1576 C CA . LEU A 1 205 ? -9.780 -1.403 46.616 1.00 90.38 205 LEU A CA 1
ATOM 1577 C C . LEU A 1 205 ? -9.831 -2.938 46.625 1.00 90.38 205 LEU A C 1
ATOM 1579 O O . LEU A 1 205 ? -9.865 -3.553 45.558 1.00 90.38 205 LEU A O 1
ATOM 1583 N N . ALA A 1 206 ? -9.921 -3.559 47.805 1.00 92.00 206 ALA A N 1
ATOM 1584 C CA . ALA A 1 206 ? -10.054 -5.011 47.926 1.00 92.00 206 ALA A CA 1
ATOM 1585 C C . ALA A 1 206 ? -11.339 -5.540 47.257 1.00 92.00 206 ALA A C 1
ATOM 1587 O O . ALA A 1 206 ? -11.321 -6.583 46.601 1.00 92.00 206 ALA A O 1
ATOM 1588 N N . SER A 1 207 ? -12.448 -4.801 47.370 1.00 90.81 207 SER A N 1
ATOM 1589 C CA . SER A 1 207 ? -13.726 -5.158 46.739 1.00 90.81 207 SER A CA 1
ATOM 1590 C C . SER A 1 207 ? -13.671 -5.056 45.211 1.00 90.81 207 SER A C 1
ATOM 1592 O O . SER A 1 207 ? -14.215 -5.917 44.520 1.00 90.81 207 SER A O 1
ATOM 1594 N N . ILE A 1 208 ? -12.981 -4.046 44.672 1.00 92.06 208 ILE A N 1
ATOM 1595 C CA . ILE A 1 208 ? -12.781 -3.873 43.224 1.00 92.06 208 ILE A CA 1
ATOM 1596 C C . ILE A 1 208 ? -11.884 -4.978 42.654 1.00 92.06 208 ILE A C 1
ATOM 1598 O O . ILE A 1 208 ? -12.183 -5.507 41.585 1.00 92.06 208 ILE A O 1
ATOM 1602 N N . GLU A 1 209 ? -10.813 -5.359 43.354 1.00 90.31 209 GLU A N 1
ATOM 1603 C CA . GLU A 1 209 ? -9.975 -6.507 42.969 1.00 90.31 209 GLU A CA 1
ATOM 1604 C C . GLU A 1 209 ? -10.770 -7.820 42.999 1.00 90.31 209 GLU A C 1
ATOM 1606 O O . GLU A 1 209 ? -10.737 -8.602 42.048 1.00 90.31 209 GLU A O 1
ATOM 1611 N N . GLY A 1 210 ? -11.571 -8.044 44.046 1.00 90.94 210 GLY A N 1
ATOM 1612 C CA . GLY A 1 210 ? -12.450 -9.212 44.134 1.00 90.94 210 GLY A CA 1
ATOM 1613 C C . GLY A 1 210 ? -13.513 -9.263 43.028 1.00 90.94 210 GLY A C 1
ATOM 1614 O O . GLY A 1 210 ? -13.848 -10.345 42.544 1.00 90.94 210 GLY A O 1
ATOM 1615 N N . LEU A 1 211 ? -14.033 -8.106 42.608 1.00 91.50 211 LEU A N 1
ATOM 1616 C CA . LEU A 1 211 ? -14.934 -7.985 41.462 1.00 91.50 211 LEU A CA 1
ATOM 1617 C C . LEU A 1 211 ? -14.200 -8.311 40.152 1.00 91.50 211 LEU A C 1
ATOM 1619 O O . LEU A 1 211 ? -14.702 -9.087 39.343 1.00 91.50 211 LEU A O 1
ATOM 1623 N N . ARG A 1 212 ? -12.982 -7.789 39.969 1.00 91.19 212 ARG A N 1
ATOM 1624 C CA . ARG A 1 212 ? -12.165 -8.026 38.770 1.00 91.19 212 ARG A CA 1
ATOM 1625 C C . ARG A 1 212 ? -11.842 -9.504 38.574 1.00 91.19 212 ARG A C 1
ATOM 1627 O O . ARG A 1 212 ? -12.050 -10.028 37.486 1.00 91.19 212 ARG A O 1
ATOM 1634 N N . ASN A 1 213 ? -11.405 -10.179 39.635 1.00 90.00 213 ASN A N 1
ATOM 1635 C CA . ASN A 1 213 ? -11.027 -11.597 39.598 1.00 90.00 213 ASN A CA 1
ATOM 1636 C C . ASN A 1 213 ? -12.216 -12.542 39.380 1.00 90.00 213 ASN A C 1
ATOM 1638 O O . ASN A 1 213 ? -12.030 -13.691 38.988 1.00 90.00 213 ASN A O 1
ATOM 1642 N N . ARG A 1 214 ? -13.438 -12.075 39.657 1.00 90.56 214 ARG A N 1
ATOM 1643 C CA . ARG A 1 214 ? -14.670 -12.836 39.428 1.00 90.56 214 ARG A CA 1
ATOM 1644 C C . ARG A 1 214 ? -15.181 -12.674 38.006 1.00 90.56 214 ARG A C 1
ATOM 1646 O O . ARG A 1 214 ? -15.598 -13.651 37.395 1.00 90.56 214 ARG A O 1
ATOM 1653 N N . GLU A 1 215 ? -15.161 -11.442 37.509 1.00 87.88 215 GLU A N 1
ATOM 1654 C CA . GLU A 1 215 ? -15.759 -11.094 36.225 1.00 87.88 215 GLU A CA 1
ATOM 1655 C C . GLU A 1 215 ? -14.805 -11.292 35.050 1.00 87.88 215 GLU A C 1
ATOM 1657 O O . GLU A 1 215 ? -15.288 -11.412 33.930 1.00 87.88 215 GLU A O 1
ATOM 1662 N N . PHE A 1 216 ? -13.484 -11.349 35.268 1.00 91.19 216 PHE A N 1
ATOM 1663 C CA . PHE A 1 216 ? -12.471 -11.460 34.213 1.00 91.19 216 PHE A CA 1
ATOM 1664 C C . PHE A 1 216 ? -11.368 -12.455 34.565 1.00 91.19 216 PHE A C 1
ATOM 1666 O O . PHE A 1 216 ? -10.852 -12.479 35.685 1.00 91.19 216 PHE A O 1
ATOM 1673 N N . ARG A 1 217 ? -10.960 -13.244 33.568 1.00 85.44 217 ARG A N 1
ATOM 1674 C CA . ARG A 1 217 ? -9.793 -14.127 33.657 1.00 85.44 217 ARG A CA 1
ATOM 1675 C C . ARG A 1 217 ? -8.507 -13.301 33.697 1.00 85.44 217 ARG A C 1
ATOM 1677 O O . ARG A 1 217 ? -8.471 -12.185 33.190 1.00 85.44 217 ARG A O 1
ATOM 1684 N N . GLU A 1 218 ? -7.423 -13.867 34.220 1.00 77.19 218 GLU A N 1
ATOM 1685 C CA . GLU A 1 218 ? -6.130 -13.165 34.314 1.00 77.19 218 GLU A CA 1
ATOM 1686 C C . GLU A 1 218 ? -5.640 -12.623 32.958 1.00 77.19 218 GLU A C 1
ATOM 1688 O O . GLU A 1 218 ? -5.139 -11.504 32.872 1.00 77.19 218 GLU A O 1
ATOM 1693 N N . ASN A 1 219 ? -5.851 -13.368 31.868 1.00 73.75 219 ASN A N 1
ATOM 1694 C CA . ASN A 1 219 ? -5.481 -12.936 30.517 1.00 73.75 219 ASN A CA 1
ATOM 1695 C C . ASN A 1 219 ? -6.373 -11.811 29.954 1.00 73.75 219 ASN A C 1
ATOM 1697 O O . ASN A 1 219 ? -5.991 -11.155 28.988 1.00 73.75 219 ASN A O 1
ATOM 1701 N N . GLU A 1 220 ? -7.538 -11.567 30.553 1.00 81.88 220 GLU A N 1
ATOM 1702 C CA . GLU A 1 220 ? -8.463 -10.493 30.184 1.00 81.88 220 GLU A CA 1
ATOM 1703 C C . GLU A 1 220 ? -8.178 -9.184 30.947 1.00 81.88 220 GLU A C 1
ATOM 1705 O O . GLU A 1 220 ? -8.686 -8.131 30.563 1.00 81.88 220 GLU A O 1
ATOM 1710 N N . HIS A 1 221 ? -7.344 -9.199 31.997 1.00 79.50 221 HIS A N 1
ATOM 1711 C CA . HIS A 1 221 ? -7.083 -8.011 32.828 1.00 79.50 221 HIS A CA 1
ATOM 1712 C C . HIS A 1 221 ? -6.347 -6.900 32.074 1.00 79.50 221 HIS A C 1
ATOM 1714 O O . HIS A 1 221 ? -6.616 -5.721 32.299 1.00 79.50 221 HIS A O 1
ATOM 1720 N N . PHE A 1 222 ? -5.459 -7.259 31.143 1.00 76.94 222 PHE A N 1
ATOM 1721 C CA . PHE A 1 222 ? -4.781 -6.282 30.287 1.00 76.94 222 PHE A CA 1
ATOM 1722 C C . PHE A 1 222 ? -5.766 -5.564 29.352 1.00 76.94 222 PHE A C 1
ATOM 1724 O O . PHE A 1 222 ? -5.731 -4.341 29.225 1.00 76.94 222 PHE A O 1
ATOM 1731 N N . LEU A 1 223 ? -6.681 -6.321 28.737 1.00 77.00 223 LEU A N 1
ATOM 1732 C CA . LEU A 1 223 ? -7.742 -5.780 27.883 1.00 77.00 223 LEU A CA 1
ATOM 1733 C C . LEU A 1 223 ? -8.704 -4.904 28.689 1.00 77.00 223 LEU A C 1
ATOM 1735 O O . LEU A 1 223 ? -9.022 -3.797 28.263 1.00 77.00 223 LEU A O 1
ATOM 1739 N N . LEU A 1 224 ? -9.106 -5.353 29.881 1.00 83.19 224 LEU A N 1
ATOM 1740 C CA . LEU A 1 224 ? -9.938 -4.569 30.790 1.00 83.19 224 LEU A CA 1
ATOM 174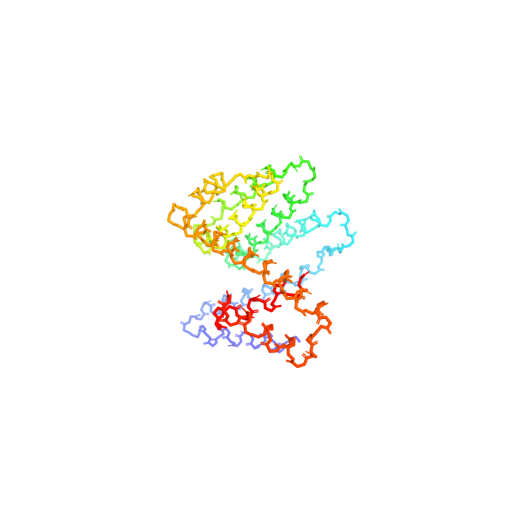1 C C . LEU A 1 224 ? -9.304 -3.206 31.091 1.00 83.19 224 LEU A C 1
ATOM 1743 O O . LEU A 1 224 ? -9.978 -2.187 30.968 1.00 83.19 224 LEU A O 1
ATOM 1747 N N . HIS A 1 225 ? -8.006 -3.175 31.411 1.00 77.38 225 HIS A N 1
ATOM 1748 C CA . HIS A 1 225 ? -7.300 -1.926 31.688 1.00 77.38 225 HIS A CA 1
ATOM 1749 C C . HIS A 1 225 ? -7.337 -0.958 30.496 1.00 77.38 225 HIS A C 1
ATOM 1751 O O . HIS A 1 225 ? -7.576 0.231 30.686 1.00 77.38 225 HIS A O 1
ATOM 1757 N N . ALA A 1 226 ? -7.155 -1.452 29.267 1.00 75.00 226 ALA A N 1
ATOM 1758 C CA . ALA A 1 226 ? -7.245 -0.623 28.064 1.00 75.00 226 ALA A CA 1
ATOM 1759 C C . ALA A 1 226 ? -8.648 -0.018 27.874 1.00 75.00 226 ALA A C 1
ATOM 1761 O O . ALA A 1 226 ? -8.769 1.159 27.538 1.00 75.00 226 ALA A O 1
ATOM 1762 N N . TYR A 1 227 ? -9.702 -0.793 28.141 1.00 77.69 227 TYR A N 1
ATOM 1763 C CA . TYR A 1 227 ? -11.082 -0.308 28.084 1.00 77.69 227 TYR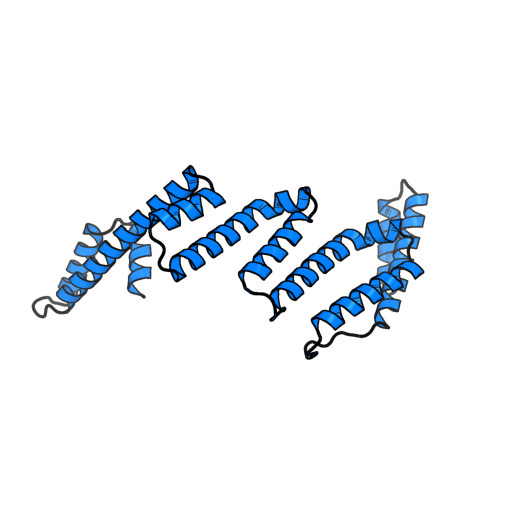 A CA 1
ATOM 1764 C C . TYR A 1 227 ? -11.433 0.653 29.227 1.00 77.69 227 TYR A C 1
ATOM 1766 O O . TYR A 1 227 ? -12.315 1.490 29.066 1.00 77.69 227 TYR A O 1
ATOM 1774 N N . GLU A 1 228 ? -10.784 0.560 30.389 1.00 74.81 228 GLU A N 1
ATOM 1775 C CA . GLU A 1 228 ? -10.986 1.497 31.501 1.00 74.81 228 GLU A CA 1
ATOM 1776 C C . GLU A 1 228 ? -10.423 2.904 31.237 1.00 74.81 228 GLU A C 1
ATOM 1778 O O . GLU A 1 228 ? -10.891 3.848 31.870 1.00 74.81 228 GLU A O 1
ATOM 1783 N N . GLN A 1 229 ? -9.464 3.049 30.314 1.00 68.94 229 GLN A N 1
ATOM 1784 C CA . GLN A 1 229 ? -8.856 4.336 29.926 1.00 68.94 229 GLN A CA 1
ATOM 1785 C C . GLN A 1 229 ? -9.630 5.085 28.822 1.00 68.94 229 GLN A C 1
ATOM 1787 O O . GLN A 1 229 ? -9.289 6.227 28.515 1.00 68.94 229 GLN A O 1
ATOM 1792 N N . GLN A 1 230 ? -10.631 4.438 28.212 1.00 56.59 230 GLN A N 1
ATOM 1793 C CA . GLN A 1 230 ? -11.569 5.029 27.247 1.00 56.59 230 GLN A CA 1
ATOM 1794 C C . GLN A 1 230 ? -12.828 5.536 27.956 1.00 56.59 230 GLN A C 1
ATOM 1796 O O . GLN A 1 230 ? -13.276 6.643 27.588 1.00 56.59 230 GLN A O 1
#

pLDDT: mean 84.57, std 7.77, range [56.59, 95.56]

Radius of gyration: 30.54 Å; chains: 1; bounding box: 65×44×82 Å